Protein AF-G8C3A7-F1 (afdb_monomer_lite)

Foldseek 3Di:
DDDDDDPPPPPPDPPPPPPDCVVVLVVVVVVLVVVLVVVLVVLLVVVLVVQPVLPPPAPLQSVVLSVLLVVLCVVLVVVLCVVCVVLVPDRDPVSSVVVSVSSVVSSVVSSLVSQLVSLVVLLVCLVCVQVLQADPVGSPARRNDNHSVSSNVVSVVSNVVSVVVVVVVVVVVVVVVVVVVVVVVVVVVVVVVVVVVVVVVVVVVVVVVVVD

Secondary structure (DSSP, 8-state):
--------------------THHHHHHHHHHHHHHHHHHHHHHHHHHHHHHHHHTTS-HHHHHHHHHHHHHHHHHHHHHHHHHHHHHHTS--HHHHHHHHHHHHHHHHHHHHHHHHHHHHHHHHHHHTTGGG-EETTEEEEESS-S-HHHHHHHHHHHHHHHHHHHHHHHHHHHHHHHHHHHHHHHHHHHHHHHHHHHHHHHHHHHHHHHH-

Sequence (212 aa):
MIQASVPLLRGATPRRNKYRPLLFFNLIPNIVFGCFIGFFVHLIIIAGVLIALFTQSRDYQLLFYSAIGVVVFSISFVIYRYRFWKVLRIPSYKSFLISRNKLLVWLWWTFNAWLLSCWAAMVCVGVFNGFSWTHQTSPQQLVLTSNGEITKLNGIVLWVVHWFLIALLSLSYKRLFEVFRYGQEKLKLRRAQLKQFRIRAEEEIKLQTAAA

pLDDT: mean 70.21, std 14.35, range [33.62, 88.5]

Structure (mmCIF, N/CA/C/O backbone):
data_AF-G8C3A7-F1
#
_entry.id   AF-G8C3A7-F1
#
loop_
_atom_site.group_PDB
_atom_site.id
_atom_site.type_symbol
_atom_site.label_atom_id
_atom_site.label_alt_id
_atom_site.label_comp_id
_atom_site.label_asym_id
_atom_site.label_entity_id
_atom_site.label_seq_id
_atom_site.pdbx_PDB_ins_code
_atom_site.Cartn_x
_atom_site.Cartn_y
_atom_site.Cartn_z
_atom_site.occupancy
_atom_site.B_iso_or_equiv
_atom_site.auth_seq_id
_atom_site.auth_comp_id
_atom_site.auth_asym_id
_atom_site.auth_atom_id
_atom_site.pdbx_PDB_model_num
ATOM 1 N N . MET A 1 1 ? 27.556 -48.450 -67.210 1.00 41.50 1 MET A N 1
ATOM 2 C CA . MET A 1 1 ? 26.755 -47.218 -67.045 1.00 41.50 1 MET A CA 1
ATOM 3 C C . MET A 1 1 ? 25.464 -47.593 -66.338 1.00 41.50 1 MET A C 1
ATOM 5 O O . MET A 1 1 ? 24.570 -48.127 -66.974 1.00 41.50 1 MET A O 1
ATOM 9 N N . ILE A 1 2 ? 25.412 -47.427 -65.017 1.00 33.62 2 ILE A N 1
ATOM 10 C CA . ILE A 1 2 ? 24.235 -47.751 -64.201 1.00 33.62 2 ILE A CA 1
ATOM 11 C C . ILE A 1 2 ? 23.580 -46.421 -63.836 1.00 33.62 2 ILE A C 1
ATOM 13 O O . ILE A 1 2 ? 24.146 -45.634 -63.080 1.00 33.62 2 ILE A O 1
ATOM 17 N N . GLN A 1 3 ? 22.420 -46.150 -64.430 1.00 34.22 3 GLN A N 1
ATOM 18 C CA . GLN A 1 3 ? 21.585 -44.995 -64.119 1.00 34.22 3 GLN A CA 1
ATOM 19 C C . GLN A 1 3 ? 20.715 -45.379 -62.915 1.00 34.22 3 GLN A C 1
ATOM 21 O O . GLN A 1 3 ? 19.674 -46.014 -63.055 1.00 34.22 3 GLN A O 1
ATOM 26 N N . ALA A 1 4 ? 21.191 -45.067 -61.709 1.00 39.44 4 ALA A N 1
ATOM 27 C CA . ALA A 1 4 ? 20.414 -45.244 -60.491 1.00 39.44 4 ALA A CA 1
ATOM 28 C C . ALA A 1 4 ? 19.386 -44.107 -60.384 1.00 39.44 4 ALA A C 1
ATOM 30 O O . ALA A 1 4 ? 19.729 -42.945 -60.171 1.00 39.44 4 ALA A O 1
ATOM 31 N N . SER A 1 5 ? 18.114 -44.457 -60.548 1.00 43.12 5 SER A N 1
ATOM 32 C CA . SER A 1 5 ? 16.962 -43.621 -60.232 1.00 43.12 5 SER A CA 1
ATOM 33 C C . SER A 1 5 ? 16.932 -43.322 -58.730 1.00 43.12 5 SER A C 1
ATOM 35 O O . SER A 1 5 ? 16.584 -44.189 -57.930 1.00 43.12 5 SER A O 1
ATOM 37 N N . VAL A 1 6 ? 17.292 -42.097 -58.345 1.00 42.44 6 VAL A N 1
ATOM 38 C CA . VAL A 1 6 ? 17.095 -41.582 -56.984 1.00 42.44 6 VAL A CA 1
ATOM 39 C C . VAL A 1 6 ? 15.652 -41.079 -56.875 1.00 42.44 6 VAL A C 1
ATOM 41 O O . VAL A 1 6 ? 15.303 -40.111 -57.554 1.00 42.44 6 VAL A O 1
ATOM 44 N N . PRO A 1 7 ? 14.785 -41.684 -56.043 1.00 41.84 7 PRO A N 1
ATOM 45 C CA . PRO A 1 7 ? 13.497 -41.089 -55.756 1.00 41.84 7 PRO A CA 1
ATOM 46 C C . PRO A 1 7 ? 13.705 -39.845 -54.888 1.00 41.84 7 PRO A C 1
ATOM 48 O O . PRO A 1 7 ? 14.340 -39.894 -53.834 1.00 41.84 7 PRO A O 1
ATOM 51 N N . LEU A 1 8 ? 13.147 -38.726 -55.356 1.00 39.84 8 LEU A N 1
ATOM 52 C CA . LEU A 1 8 ? 12.947 -37.477 -54.625 1.00 39.84 8 LEU A CA 1
ATOM 53 C C . LEU A 1 8 ? 12.297 -37.759 -53.261 1.00 39.84 8 LEU A C 1
ATOM 55 O O . LEU A 1 8 ? 11.073 -37.797 -53.124 1.00 39.84 8 LEU A O 1
ATOM 59 N N . LEU A 1 9 ? 13.126 -37.902 -52.229 1.00 38.31 9 LEU A N 1
ATOM 60 C CA . LEU A 1 9 ? 12.726 -37.695 -50.845 1.00 38.31 9 LEU A CA 1
ATOM 61 C C . LEU A 1 9 ? 12.325 -36.223 -50.726 1.00 38.31 9 LEU A C 1
ATOM 63 O O . LEU A 1 9 ? 13.160 -35.342 -50.525 1.00 38.31 9 LEU A O 1
ATOM 67 N N . ARG A 1 10 ? 11.022 -35.958 -50.903 1.00 38.94 10 ARG A N 1
ATOM 68 C CA . ARG A 1 10 ? 10.369 -34.724 -50.463 1.00 38.94 10 ARG A CA 1
ATOM 69 C C . ARG A 1 10 ? 10.835 -34.477 -49.039 1.00 38.94 10 ARG A C 1
ATOM 71 O O . ARG A 1 10 ? 10.421 -35.187 -48.125 1.00 38.94 10 ARG A O 1
ATOM 78 N N . GLY A 1 11 ? 11.710 -33.489 -48.879 1.00 36.25 11 GLY A N 1
ATOM 79 C CA . GLY A 1 11 ? 12.126 -32.993 -47.584 1.00 36.25 11 GLY A CA 1
ATOM 80 C C . GLY A 1 11 ? 10.874 -32.632 -46.805 1.00 36.25 11 GLY A C 1
ATOM 81 O O . GLY A 1 11 ? 10.238 -31.611 -47.065 1.00 36.25 11 GLY A O 1
ATOM 82 N N . ALA A 1 12 ? 10.500 -33.507 -45.877 1.00 35.59 12 ALA A N 1
ATOM 83 C CA . ALA A 1 12 ? 9.578 -33.187 -44.819 1.00 35.59 12 ALA A CA 1
ATOM 84 C C . ALA A 1 12 ? 10.179 -31.974 -44.115 1.00 35.59 12 ALA A C 1
ATOM 86 O O . ALA A 1 12 ? 11.175 -32.081 -43.399 1.00 35.59 12 ALA A O 1
ATOM 87 N N . THR A 1 13 ? 9.606 -30.795 -44.358 1.00 41.69 13 THR A N 1
ATOM 88 C CA . THR A 1 13 ? 9.838 -29.641 -43.499 1.00 41.69 13 THR A CA 1
ATOM 89 C C . THR A 1 13 ? 9.665 -30.138 -42.070 1.00 41.69 13 THR A C 1
ATOM 91 O O . THR A 1 13 ? 8.585 -30.669 -41.773 1.00 41.69 13 THR A O 1
ATOM 94 N N . PRO A 1 14 ? 10.656 -29.998 -41.172 1.00 37.84 14 PRO A N 1
ATOM 95 C CA . PRO A 1 14 ? 10.367 -30.196 -39.774 1.00 37.84 14 PRO A CA 1
ATOM 96 C C . PRO A 1 14 ? 9.288 -29.165 -39.470 1.00 37.84 14 PRO A C 1
ATOM 98 O O . PRO A 1 14 ? 9.527 -27.954 -39.544 1.00 37.84 14 PRO A O 1
ATOM 101 N N . ARG A 1 15 ? 8.068 -29.637 -39.185 1.00 41.31 15 ARG A N 1
ATOM 102 C CA . ARG A 1 15 ? 7.074 -28.851 -38.468 1.00 41.31 15 ARG A CA 1
ATOM 103 C C . ARG A 1 15 ? 7.743 -28.539 -37.140 1.00 41.31 15 ARG A C 1
ATOM 105 O O . ARG A 1 15 ? 7.615 -29.283 -36.176 1.00 41.31 15 ARG A O 1
ATOM 112 N N . ARG A 1 16 ? 8.532 -27.459 -37.120 1.00 39.66 16 ARG A N 1
ATOM 113 C CA . ARG A 1 16 ? 8.940 -26.759 -35.915 1.00 39.66 16 ARG A CA 1
ATOM 114 C C . ARG A 1 16 ? 7.621 -26.495 -35.220 1.00 39.66 16 ARG A C 1
ATOM 116 O O . ARG A 1 16 ? 6.898 -25.572 -35.599 1.00 39.66 16 ARG A O 1
ATOM 123 N N . ASN A 1 17 ? 7.289 -27.344 -34.255 1.00 42.88 17 ASN A N 1
ATOM 124 C CA . ASN A 1 17 ? 6.324 -27.028 -33.229 1.00 42.88 17 ASN A CA 1
ATOM 125 C C . ASN A 1 17 ? 6.854 -25.743 -32.601 1.00 42.88 17 ASN A C 1
ATOM 127 O O . ASN A 1 17 ? 7.711 -25.758 -31.721 1.00 42.88 17 ASN A O 1
ATOM 131 N N . LYS A 1 18 ? 6.398 -24.606 -33.140 1.00 43.03 18 LYS A N 1
ATOM 132 C CA . LYS A 1 18 ? 6.438 -23.303 -32.497 1.00 43.03 18 LYS A CA 1
ATOM 133 C C . LYS A 1 18 ? 5.601 -23.491 -31.241 1.00 43.03 18 LYS A C 1
ATOM 135 O O . LYS A 1 18 ? 4.410 -23.186 -31.242 1.00 43.03 18 LYS A O 1
ATOM 140 N N . TYR A 1 19 ? 6.205 -24.044 -30.191 1.00 43.62 19 TYR A N 1
ATOM 141 C CA . TYR A 1 19 ? 5.681 -23.912 -28.847 1.00 43.62 19 TYR A CA 1
ATOM 142 C C . TYR A 1 19 ? 5.519 -22.415 -28.635 1.00 43.62 19 TYR A C 1
ATOM 144 O O . TYR A 1 19 ? 6.481 -21.644 -28.633 1.00 43.62 19 TYR A O 1
ATOM 152 N N . ARG A 1 20 ? 4.253 -21.996 -28.657 1.00 44.34 20 ARG A N 1
ATOM 153 C CA . ARG A 1 20 ? 3.861 -20.597 -28.656 1.00 44.34 20 ARG A CA 1
ATOM 154 C C . ARG A 1 20 ? 4.460 -19.956 -27.400 1.00 44.34 20 ARG A C 1
ATOM 156 O O . ARG A 1 20 ? 4.175 -20.443 -26.305 1.00 44.34 20 ARG A O 1
ATOM 163 N N . PRO A 1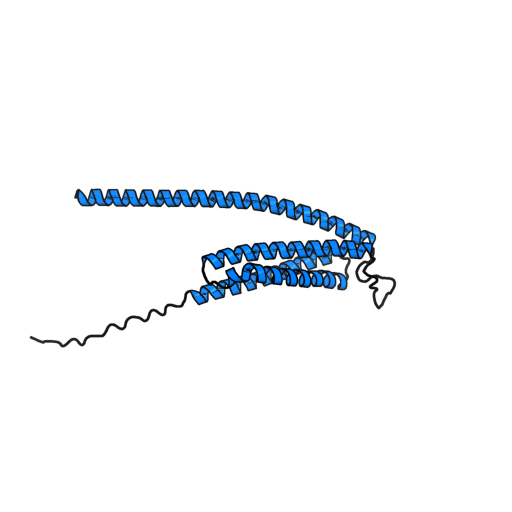 21 ? 5.177 -18.824 -27.519 1.00 46.19 21 PRO A N 1
ATOM 164 C CA . PRO A 1 21 ? 5.641 -18.048 -26.365 1.00 46.19 21 PRO A CA 1
ATOM 165 C C . PRO A 1 21 ? 4.509 -17.707 -25.373 1.00 46.19 21 PRO A C 1
ATOM 167 O O . PRO A 1 21 ? 4.759 -17.430 -24.206 1.00 46.19 21 PRO A O 1
ATOM 170 N N . LEU A 1 22 ? 3.253 -17.757 -25.833 1.00 45.03 22 LEU A N 1
ATOM 171 C CA . LEU A 1 22 ? 2.024 -17.502 -25.080 1.00 45.03 22 LEU A CA 1
ATOM 172 C C . LEU A 1 22 ? 1.849 -18.354 -23.811 1.00 45.03 22 LEU A C 1
ATOM 174 O O . LEU A 1 22 ? 1.294 -17.846 -22.843 1.00 45.03 22 LEU A O 1
ATOM 178 N N . LEU A 1 23 ? 2.328 -19.604 -23.768 1.00 45.75 23 LEU A N 1
ATOM 179 C CA . LEU A 1 23 ? 2.217 -20.431 -22.554 1.00 45.75 23 LEU A CA 1
ATOM 180 C C . LEU A 1 23 ? 3.161 -19.935 -21.453 1.00 45.75 23 LEU A C 1
ATOM 182 O O . LEU A 1 23 ? 2.734 -19.760 -20.317 1.00 45.75 23 LEU A O 1
ATOM 186 N N . PHE A 1 24 ? 4.403 -19.594 -21.806 1.00 46.38 24 PHE A N 1
ATOM 187 C CA . PHE A 1 24 ? 5.363 -18.989 -20.877 1.00 46.38 24 PHE A CA 1
ATOM 188 C C . PHE A 1 24 ? 4.885 -17.600 -20.413 1.00 46.38 24 PHE A C 1
ATOM 190 O O . PHE A 1 24 ? 4.986 -17.263 -19.235 1.00 46.38 24 PHE A O 1
ATOM 197 N N . PHE A 1 25 ? 4.278 -16.819 -21.316 1.00 45.41 25 PHE A N 1
ATOM 198 C CA . PHE A 1 25 ? 3.735 -15.493 -21.000 1.00 45.41 25 PHE A CA 1
ATOM 199 C C . PHE A 1 25 ? 2.444 -15.499 -20.176 1.00 45.41 25 PHE A C 1
ATOM 201 O O . PHE A 1 25 ? 2.160 -14.473 -19.572 1.00 45.41 25 PHE A O 1
ATOM 208 N N . ASN A 1 26 ? 1.697 -16.605 -20.106 1.00 47.84 26 ASN A N 1
ATOM 209 C CA . ASN A 1 26 ? 0.552 -16.755 -19.197 1.00 47.84 26 ASN A CA 1
ATOM 210 C C . ASN A 1 26 ? 0.944 -17.418 -17.866 1.00 47.84 26 ASN A C 1
ATOM 212 O O . ASN A 1 26 ? 0.398 -17.075 -16.819 1.00 47.84 26 ASN A O 1
ATOM 216 N N . LEU A 1 27 ? 1.911 -18.341 -17.888 1.00 50.53 27 LEU A N 1
ATOM 217 C CA . LEU A 1 27 ? 2.343 -19.079 -16.702 1.00 50.53 27 LEU A CA 1
ATOM 218 C C . LEU A 1 27 ? 3.086 -18.179 -15.708 1.00 50.53 27 LEU A C 1
ATOM 220 O O . LEU A 1 27 ? 2.795 -18.215 -14.517 1.00 50.53 27 LEU A O 1
ATOM 224 N N . ILE A 1 28 ? 3.999 -17.327 -16.191 1.00 52.59 28 ILE A N 1
ATOM 225 C CA . ILE A 1 28 ? 4.742 -16.410 -15.320 1.00 52.59 28 ILE A CA 1
ATOM 226 C C . ILE A 1 28 ? 3.798 -15.448 -14.580 1.00 52.59 28 ILE A C 1
ATOM 228 O O . ILE A 1 28 ? 3.920 -15.378 -13.363 1.00 52.59 28 ILE A O 1
ATOM 232 N N . PRO A 1 29 ? 2.858 -14.717 -15.216 1.00 53.03 29 PRO A N 1
ATOM 233 C CA . PRO A 1 29 ? 1.952 -13.845 -14.475 1.00 53.03 29 PRO A CA 1
ATOM 234 C C . PRO A 1 29 ? 1.074 -14.598 -13.479 1.00 53.03 29 PRO A C 1
ATOM 236 O O . PRO A 1 29 ? 0.882 -14.068 -12.395 1.00 53.03 29 PRO A O 1
ATOM 239 N N . ASN A 1 30 ? 0.621 -15.822 -13.764 1.00 54.69 30 ASN A N 1
ATOM 240 C CA . ASN A 1 30 ? -0.145 -16.614 -12.794 1.00 54.69 30 ASN A CA 1
ATOM 241 C C . ASN A 1 30 ? 0.703 -17.064 -11.596 1.00 54.69 30 ASN A C 1
ATOM 243 O O . ASN A 1 30 ? 0.261 -16.930 -10.459 1.00 54.69 30 ASN A O 1
ATOM 247 N N . ILE A 1 31 ? 1.931 -17.541 -11.826 1.00 58.97 31 ILE A N 1
ATOM 248 C CA . ILE A 1 31 ? 2.862 -17.922 -10.751 1.00 58.97 31 ILE A CA 1
ATOM 249 C C . ILE A 1 31 ? 3.248 -16.693 -9.930 1.00 58.97 31 ILE A C 1
ATOM 251 O O . ILE A 1 31 ? 3.222 -16.729 -8.708 1.00 58.97 31 ILE A O 1
ATOM 255 N N . VAL A 1 32 ? 3.555 -15.580 -10.593 1.00 56.06 32 VAL A N 1
ATOM 256 C CA . VAL A 1 32 ? 3.897 -14.312 -9.950 1.00 56.06 32 VAL A CA 1
ATOM 257 C C . VAL A 1 32 ? 2.714 -13.794 -9.131 1.00 56.06 32 VAL A C 1
ATOM 259 O O . VAL A 1 32 ? 2.906 -13.400 -7.988 1.00 56.06 32 VAL A O 1
ATOM 262 N N . PHE A 1 33 ? 1.489 -13.856 -9.660 1.00 57.00 33 PHE A N 1
ATOM 263 C CA . PHE A 1 33 ? 0.273 -13.485 -8.933 1.00 57.00 33 PHE A CA 1
ATOM 264 C C . PHE A 1 33 ? 0.026 -14.408 -7.730 1.00 57.00 33 PHE A C 1
ATOM 266 O O . PHE A 1 33 ? -0.268 -13.917 -6.645 1.00 57.00 33 PHE A O 1
ATOM 273 N N . GLY A 1 34 ? 0.236 -15.720 -7.880 1.00 57.66 34 GLY A N 1
ATOM 274 C CA . GLY A 1 34 ? 0.166 -16.694 -6.788 1.00 57.66 34 GLY A CA 1
ATOM 275 C C . GLY A 1 34 ? 1.216 -16.454 -5.697 1.00 57.66 34 GLY A C 1
ATOM 276 O O . GLY A 1 34 ? 0.873 -16.397 -4.520 1.00 57.66 34 GLY A O 1
ATOM 277 N N . CYS A 1 35 ? 2.478 -16.215 -6.067 1.00 60.06 35 CYS A N 1
ATOM 278 C CA . CYS A 1 35 ? 3.541 -15.837 -5.132 1.00 60.06 35 CYS A CA 1
ATOM 279 C C . CYS A 1 35 ? 3.237 -14.509 -4.432 1.00 60.06 35 CYS A C 1
ATOM 281 O O . CYS A 1 35 ? 3.543 -14.355 -3.254 1.00 60.06 35 CYS A O 1
ATOM 283 N N . PHE A 1 36 ? 2.610 -13.558 -5.126 1.00 58.66 36 PHE A N 1
ATOM 284 C CA . PHE A 1 36 ? 2.214 -12.282 -4.539 1.00 58.66 36 PHE A CA 1
ATOM 285 C C . PHE A 1 36 ? 1.055 -12.403 -3.557 1.00 58.66 36 PHE A C 1
ATOM 287 O O . PHE A 1 36 ? 1.100 -11.771 -2.505 1.00 58.66 36 PHE A O 1
ATOM 294 N N . ILE A 1 37 ? 0.061 -13.241 -3.855 1.00 64.69 37 ILE A N 1
ATOM 295 C CA . ILE A 1 37 ? -0.972 -13.610 -2.883 1.00 64.69 37 ILE A CA 1
ATOM 296 C C . ILE A 1 37 ? -0.319 -14.303 -1.682 1.00 64.69 37 ILE A C 1
ATOM 298 O O . ILE A 1 37 ? -0.606 -13.938 -0.549 1.00 64.69 37 ILE A O 1
ATOM 302 N N . GLY A 1 38 ? 0.618 -15.228 -1.907 1.00 58.81 38 GLY A N 1
ATOM 303 C CA . GLY A 1 38 ? 1.363 -15.896 -0.835 1.00 58.81 38 GLY A CA 1
ATOM 304 C C . GLY A 1 38 ? 2.163 -14.927 0.045 1.00 58.81 38 GLY A C 1
ATOM 305 O O . GLY A 1 38 ? 2.144 -15.052 1.269 1.00 58.81 38 GLY A O 1
ATOM 306 N N . PHE A 1 39 ? 2.807 -13.922 -0.555 1.00 59.16 39 PHE A N 1
ATOM 307 C CA . PHE A 1 39 ? 3.514 -12.857 0.162 1.00 59.16 39 PHE A CA 1
ATOM 308 C C . PHE A 1 39 ? 2.551 -11.961 0.945 1.00 59.16 39 PHE A C 1
ATOM 310 O O . PHE A 1 39 ? 2.849 -11.564 2.065 1.00 59.16 39 PHE A O 1
ATOM 317 N N . PHE A 1 40 ? 1.372 -11.677 0.390 1.00 58.03 40 PHE A N 1
ATOM 318 C CA . PHE A 1 40 ? 0.326 -10.920 1.072 1.00 58.03 40 PHE A CA 1
ATOM 319 C C . PHE A 1 40 ? -0.242 -11.685 2.271 1.00 58.03 40 PHE A C 1
ATOM 321 O O . PHE A 1 40 ? -0.396 -11.107 3.339 1.00 58.03 40 PHE A O 1
ATOM 328 N N . VAL A 1 41 ? -0.464 -12.994 2.136 1.00 65.06 41 VAL A N 1
ATOM 329 C CA . VAL A 1 41 ? -0.851 -13.865 3.255 1.00 65.06 41 VAL A CA 1
ATOM 330 C C . 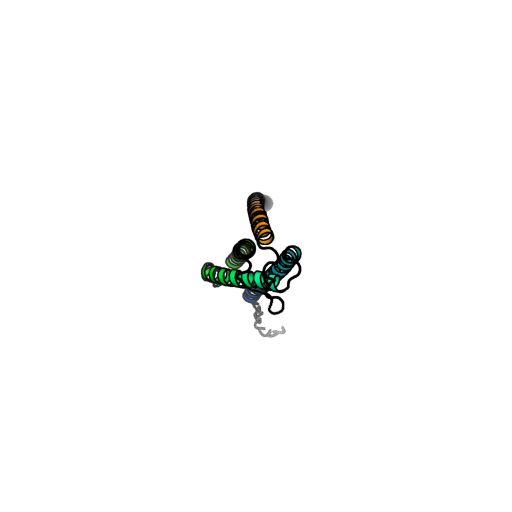VAL A 1 41 ? 0.243 -13.883 4.325 1.00 65.06 41 VAL A C 1
ATOM 332 O O . VAL A 1 41 ? -0.065 -13.749 5.501 1.00 65.06 41 VAL A O 1
ATOM 335 N N . HIS A 1 42 ? 1.521 -13.950 3.944 1.00 64.12 42 HIS A N 1
ATOM 336 C CA . HIS A 1 42 ? 2.630 -13.853 4.901 1.00 64.12 42 HIS A CA 1
ATOM 337 C C . HIS A 1 42 ? 2.692 -12.492 5.599 1.00 64.12 42 HIS A C 1
ATOM 339 O O . HIS A 1 42 ? 2.893 -12.438 6.807 1.00 64.12 42 HIS A O 1
ATOM 345 N N . LEU A 1 43 ? 2.483 -11.393 4.873 1.00 62.75 43 LEU A N 1
ATOM 346 C CA . LEU A 1 43 ? 2.388 -10.056 5.458 1.00 62.75 43 LEU A CA 1
ATOM 347 C C . LEU A 1 43 ? 1.181 -9.930 6.394 1.00 62.75 43 LEU A C 1
ATOM 349 O O . LEU A 1 43 ? 1.300 -9.283 7.430 1.00 62.75 43 LEU A O 1
ATOM 353 N N . ILE A 1 44 ? 0.054 -10.574 6.070 1.00 64.25 44 ILE A N 1
ATOM 354 C CA . ILE A 1 44 ? -1.104 -10.684 6.962 1.00 64.25 44 ILE A CA 1
ATOM 355 C C . ILE A 1 44 ? -0.746 -11.457 8.224 1.00 64.25 44 ILE A C 1
ATOM 357 O O . ILE A 1 44 ? -1.103 -11.017 9.307 1.00 64.25 44 ILE A O 1
ATOM 361 N N . ILE A 1 45 ? -0.017 -12.565 8.108 1.00 66.56 45 ILE A N 1
ATOM 362 C CA . ILE A 1 45 ? 0.418 -13.359 9.261 1.00 66.56 45 ILE A CA 1
ATOM 363 C C . ILE A 1 45 ? 1.378 -12.545 10.132 1.00 66.56 45 ILE A C 1
ATOM 365 O O . ILE A 1 45 ? 1.183 -12.473 11.337 1.00 66.56 45 ILE A O 1
ATOM 369 N N . ILE A 1 46 ? 2.368 -11.868 9.543 1.00 65.94 46 ILE A N 1
ATOM 370 C CA . ILE A 1 46 ? 3.327 -11.025 10.276 1.00 65.94 46 ILE A CA 1
ATOM 371 C C . ILE A 1 46 ? 2.617 -9.847 10.952 1.00 65.94 46 ILE A C 1
ATOM 373 O O . ILE A 1 46 ? 2.869 -9.567 12.121 1.00 65.94 46 ILE A O 1
ATOM 377 N N . ALA A 1 47 ? 1.710 -9.171 10.245 1.00 62.97 47 ALA A N 1
ATOM 378 C CA . ALA A 1 47 ? 0.900 -8.100 10.816 1.00 62.97 47 ALA A CA 1
ATOM 379 C C . ALA A 1 47 ? -0.051 -8.628 11.897 1.00 62.97 47 ALA A C 1
ATOM 381 O O . ALA A 1 47 ? -0.224 -7.973 12.915 1.00 62.97 47 ALA A O 1
ATOM 382 N N . GLY A 1 48 ? -0.608 -9.826 11.721 1.00 62.84 48 GLY A N 1
ATOM 383 C CA . GLY A 1 48 ? -1.415 -10.525 12.715 1.00 62.84 48 GLY A CA 1
ATOM 384 C C . GLY A 1 48 ? -0.617 -10.869 13.969 1.00 62.84 48 GLY A C 1
ATOM 385 O O . GLY A 1 48 ? -1.112 -10.661 15.068 1.00 62.84 48 GLY A O 1
ATOM 386 N N . VAL A 1 49 ? 0.640 -11.294 13.825 1.00 65.44 49 VAL A N 1
ATOM 387 C CA . VAL A 1 49 ? 1.568 -11.510 14.946 1.00 65.44 49 VAL A CA 1
ATOM 388 C C . VAL A 1 49 ? 1.888 -10.188 15.644 1.00 65.44 49 VAL A C 1
ATOM 390 O O . VAL A 1 49 ? 1.835 -10.120 16.865 1.00 65.44 49 VAL A O 1
ATOM 393 N N . LEU A 1 50 ? 2.162 -9.117 14.895 1.00 62.22 50 LEU A N 1
ATOM 394 C CA . LEU A 1 50 ? 2.368 -7.774 15.449 1.00 62.22 50 LEU A CA 1
ATOM 395 C C . LEU A 1 50 ? 1.137 -7.283 16.215 1.00 62.22 50 LEU A C 1
ATOM 397 O O . LEU A 1 50 ? 1.265 -6.820 17.341 1.00 62.22 50 LEU A O 1
ATOM 401 N N . ILE A 1 51 ? -0.056 -7.427 15.641 1.00 62.75 51 ILE A N 1
ATOM 402 C CA . ILE A 1 51 ? -1.314 -7.098 16.309 1.00 62.75 51 ILE A CA 1
ATOM 403 C C . ILE A 1 51 ? -1.438 -7.941 17.577 1.00 62.75 51 ILE A C 1
ATOM 405 O O . ILE A 1 51 ? -1.569 -7.350 18.637 1.00 62.75 51 ILE A O 1
ATOM 409 N N . ALA A 1 52 ? -1.269 -9.265 17.505 1.00 61.84 52 ALA A N 1
ATOM 410 C CA . ALA A 1 52 ? -1.342 -10.174 18.652 1.00 61.84 52 ALA A CA 1
ATOM 411 C C . ALA A 1 52 ? -0.334 -9.853 19.771 1.00 61.84 52 ALA A C 1
ATOM 413 O O . ALA A 1 52 ? -0.640 -10.077 20.938 1.00 61.84 52 ALA A O 1
ATOM 414 N N . LEU A 1 53 ? 0.843 -9.313 19.441 1.00 64.81 53 LEU A N 1
ATOM 415 C CA . LEU A 1 53 ? 1.837 -8.869 20.425 1.00 64.81 53 LEU A CA 1
ATOM 416 C C . LEU A 1 53 ? 1.417 -7.583 21.153 1.00 64.81 53 LEU A C 1
ATOM 418 O O . LEU A 1 53 ? 1.773 -7.400 22.315 1.00 64.81 53 LEU A O 1
ATOM 422 N N . PHE A 1 54 ? 0.673 -6.693 20.490 1.00 61.19 54 PHE A N 1
ATOM 423 C CA . PHE A 1 54 ? 0.247 -5.402 21.048 1.00 61.19 54 PHE A CA 1
ATOM 424 C C . PHE A 1 54 ? -1.189 -5.398 21.589 1.00 61.19 54 PHE A C 1
ATOM 426 O O . PHE A 1 54 ? -1.540 -4.557 22.418 1.00 61.19 54 PHE A O 1
ATOM 433 N N . THR A 1 55 ? -2.029 -6.329 21.151 1.00 60.50 55 THR A N 1
ATOM 434 C CA . THR A 1 55 ? -3.359 -6.577 21.698 1.00 60.50 55 THR A CA 1
ATOM 435 C C . THR A 1 55 ? -3.244 -7.629 22.789 1.00 60.50 55 THR A C 1
ATOM 437 O O . THR A 1 55 ? -2.832 -8.748 22.504 1.00 60.50 55 THR A O 1
ATOM 440 N N . GLN A 1 56 ? -3.585 -7.285 24.033 1.00 57.22 56 GLN A N 1
ATOM 441 C CA . GLN A 1 56 ? -3.547 -8.207 25.174 1.00 57.22 56 GLN A CA 1
ATOM 442 C C . GLN A 1 56 ? -4.463 -9.426 24.940 1.00 57.22 56 GLN A C 1
ATOM 444 O O . GLN A 1 56 ? -5.629 -9.416 25.321 1.00 57.22 56 GLN A O 1
ATOM 449 N N . SER A 1 57 ? -3.920 -10.476 24.319 1.00 53.25 57 SER A N 1
ATOM 450 C CA . SER A 1 57 ? -4.357 -11.871 24.453 1.00 53.25 57 SER A CA 1
ATOM 451 C C . SER A 1 57 ? -5.847 -12.149 24.177 1.00 53.25 57 SER A C 1
ATOM 453 O O . SER A 1 57 ? -6.455 -12.941 24.896 1.00 53.25 57 SER A O 1
ATOM 455 N N . ARG A 1 58 ? -6.474 -11.509 23.175 1.00 63.09 58 ARG A N 1
ATOM 456 C CA . ARG A 1 58 ? -7.885 -11.775 22.824 1.00 63.09 58 ARG A CA 1
ATOM 457 C C . ARG A 1 58 ? -8.074 -12.048 21.333 1.00 63.09 58 ARG A C 1
ATOM 459 O O . ARG A 1 58 ? -7.950 -11.146 20.505 1.00 63.09 58 ARG A O 1
ATOM 466 N N . ASP A 1 59 ? -8.474 -13.278 21.011 1.00 65.44 59 ASP A N 1
ATOM 467 C CA . ASP A 1 59 ? -8.711 -13.785 19.646 1.00 65.44 59 ASP A CA 1
ATOM 468 C C . ASP A 1 59 ? -9.650 -12.891 18.812 1.00 65.44 59 ASP A C 1
ATOM 470 O O . ASP A 1 59 ? -9.474 -12.717 17.604 1.00 65.44 59 ASP A O 1
ATOM 474 N N . TYR A 1 60 ? -10.618 -12.247 19.469 1.00 72.69 60 TYR A N 1
ATOM 475 C CA . TYR A 1 60 ? -11.591 -11.348 18.842 1.00 72.69 60 TYR A CA 1
ATOM 476 C C . TYR A 1 60 ? -10.961 -10.085 18.240 1.00 72.69 60 TYR A C 1
ATOM 478 O O . TYR A 1 60 ? -11.420 -9.600 17.206 1.00 72.69 60 TYR A O 1
ATOM 486 N N . GLN A 1 61 ? -9.899 -9.556 18.857 1.00 73.50 61 GLN A N 1
ATOM 487 C CA . GLN A 1 61 ? -9.199 -8.375 18.348 1.00 73.50 61 GLN A CA 1
ATOM 488 C C . GLN A 1 61 ? -8.446 -8.722 17.060 1.00 73.50 61 GLN A C 1
ATOM 490 O O . GLN A 1 61 ? -8.552 -7.998 16.070 1.00 73.50 61 GLN A O 1
ATOM 495 N N . LEU A 1 62 ? -7.761 -9.869 17.028 1.00 73.88 62 LEU A N 1
ATOM 496 C CA . LEU A 1 62 ? -7.069 -10.353 15.833 1.00 73.88 62 LEU A CA 1
ATOM 497 C C . LEU A 1 62 ? -8.040 -10.546 14.660 1.00 73.88 62 LEU A C 1
ATOM 499 O O . LEU A 1 62 ? -7.752 -10.112 13.540 1.00 73.88 62 LEU A O 1
ATOM 503 N N . LEU A 1 63 ? -9.200 -11.155 14.918 1.00 76.88 63 LEU A N 1
ATOM 504 C CA . LEU A 1 63 ? -10.231 -11.380 13.905 1.00 76.88 63 LEU A CA 1
ATOM 505 C C . LEU A 1 63 ? -10.787 -10.055 13.366 1.00 76.88 63 LEU A C 1
ATOM 507 O O . LEU A 1 63 ? -10.903 -9.893 12.151 1.00 76.88 63 LEU A O 1
ATOM 511 N N . PHE A 1 64 ? -11.052 -9.085 14.244 1.00 81.56 64 PHE A N 1
ATOM 512 C CA . PHE A 1 64 ? -11.527 -7.756 13.860 1.00 81.56 64 PHE A CA 1
ATOM 513 C C . PHE A 1 64 ? -10.535 -7.026 12.937 1.00 81.56 64 PHE A C 1
ATOM 515 O O . PHE A 1 64 ? -10.906 -6.599 11.841 1.00 81.56 64 PHE A O 1
ATOM 522 N N . TYR A 1 65 ? -9.257 -6.936 13.316 1.00 80.44 65 TYR A N 1
ATOM 523 C CA . TYR A 1 65 ? -8.249 -6.252 12.493 1.00 80.44 65 TYR A CA 1
ATOM 524 C C . TYR A 1 65 ? -7.922 -7.004 11.193 1.00 80.44 65 TYR A C 1
ATOM 526 O O . TYR A 1 65 ? -7.661 -6.377 10.161 1.00 80.44 65 TYR A O 1
ATOM 534 N N . SER A 1 66 ? -8.001 -8.337 11.200 1.00 79.44 66 SER A N 1
ATOM 535 C CA . SER A 1 66 ? -7.865 -9.151 9.985 1.00 79.44 66 SER A CA 1
ATOM 536 C C . SER A 1 66 ? -9.032 -8.925 9.020 1.00 79.44 66 SER A C 1
ATOM 538 O O . SER A 1 66 ? -8.817 -8.785 7.815 1.00 79.44 66 SER A O 1
ATOM 540 N N . ALA A 1 67 ? -10.262 -8.810 9.533 1.00 82.50 67 ALA A N 1
ATOM 541 C CA . ALA A 1 67 ? -11.443 -8.504 8.728 1.00 82.50 67 ALA A CA 1
ATOM 542 C C . ALA A 1 67 ? -11.339 -7.125 8.055 1.00 82.50 67 ALA A C 1
ATOM 544 O O . ALA A 1 67 ? -11.645 -7.003 6.867 1.00 82.50 67 ALA A O 1
ATOM 545 N N . ILE A 1 68 ? -10.815 -6.110 8.758 1.00 85.81 68 ILE A N 1
ATOM 546 C CA . ILE A 1 68 ? -10.492 -4.804 8.150 1.00 85.81 68 ILE A CA 1
ATOM 547 C C . ILE A 1 68 ? -9.538 -4.988 6.961 1.00 85.81 68 ILE A C 1
ATOM 549 O O . ILE A 1 68 ? -9.728 -4.368 5.915 1.00 85.81 68 ILE A O 1
ATOM 553 N N . GLY A 1 69 ? -8.552 -5.878 7.079 1.00 81.56 69 GLY A N 1
ATOM 554 C CA . GLY A 1 69 ? -7.618 -6.192 5.996 1.00 81.56 69 GLY A CA 1
ATOM 555 C C . GLY A 1 69 ? -8.287 -6.783 4.769 1.00 81.56 69 GLY A C 1
ATOM 556 O O . GLY A 1 69 ? -8.008 -6.345 3.653 1.00 81.56 69 GLY 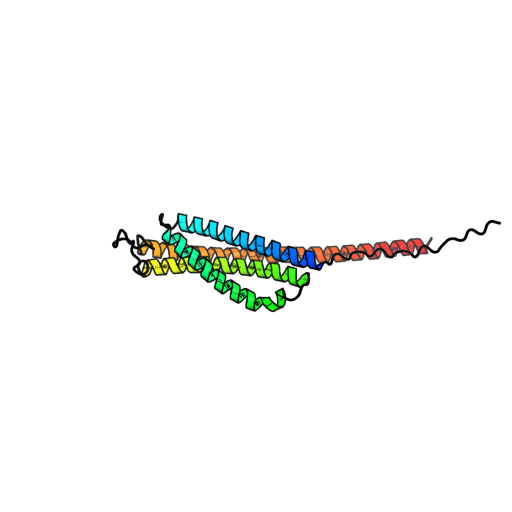A O 1
ATOM 557 N N . VAL A 1 70 ? -9.224 -7.711 4.960 1.00 80.44 70 VAL A N 1
ATOM 558 C CA . VAL A 1 70 ? -10.014 -8.291 3.863 1.00 80.44 70 VAL A CA 1
ATOM 559 C C . VAL A 1 70 ? -10.849 -7.219 3.159 1.00 80.44 70 VAL A C 1
ATOM 561 O O . VAL A 1 70 ? -10.887 -7.183 1.925 1.00 80.44 70 VAL A O 1
ATOM 564 N N . VAL A 1 71 ? -11.475 -6.312 3.914 1.00 85.06 71 VAL A N 1
ATOM 565 C CA . VAL A 1 71 ? -12.267 -5.204 3.354 1.00 85.06 71 VAL A CA 1
ATOM 566 C C . VAL A 1 71 ? -11.379 -4.254 2.549 1.00 85.06 71 VAL A C 1
ATOM 568 O O . VAL A 1 71 ? -11.659 -3.994 1.377 1.00 85.06 71 VAL A O 1
ATOM 571 N N . VAL A 1 72 ? -10.271 -3.786 3.133 1.00 87.19 72 VAL A N 1
ATOM 572 C CA . VAL A 1 72 ? -9.323 -2.882 2.461 1.00 87.19 72 VAL A CA 1
ATOM 573 C C . VAL A 1 72 ? -8.739 -3.534 1.210 1.00 87.19 72 VAL A C 1
ATOM 575 O O . VAL A 1 72 ? -8.674 -2.897 0.156 1.00 87.19 72 VAL A O 1
ATOM 578 N N . PHE A 1 73 ? -8.363 -4.812 1.288 1.00 82.69 73 PHE A N 1
ATOM 579 C CA . PHE A 1 73 ? -7.873 -5.565 0.140 1.00 82.69 73 PHE A CA 1
ATOM 580 C C . PHE A 1 73 ? -8.921 -5.653 -0.967 1.00 82.69 73 PHE A C 1
ATOM 582 O O . PHE A 1 73 ? -8.601 -5.383 -2.121 1.00 82.69 73 PHE A O 1
ATOM 589 N N . SER A 1 74 ? -10.171 -5.972 -0.630 1.00 81.00 74 SER A N 1
ATOM 590 C CA . SER A 1 74 ? -11.258 -6.102 -1.606 1.00 81.00 74 SER A CA 1
ATOM 591 C C . SER A 1 74 ? -11.515 -4.786 -2.342 1.00 81.00 74 SER A C 1
ATOM 593 O O . SER A 1 74 ? -11.551 -4.764 -3.574 1.00 81.00 74 SER A O 1
ATOM 595 N N . ILE A 1 75 ? -11.604 -3.671 -1.608 1.00 86.19 75 ILE A N 1
ATOM 596 C CA . ILE A 1 75 ? -11.770 -2.329 -2.188 1.00 86.19 75 ILE A CA 1
ATOM 597 C C . ILE A 1 75 ? -10.573 -1.992 -3.088 1.00 86.19 75 ILE A C 1
ATOM 599 O O . ILE A 1 75 ? -10.736 -1.614 -4.252 1.00 86.19 75 ILE A O 1
ATOM 603 N N . SER A 1 76 ? -9.357 -2.176 -2.572 1.00 82.50 76 SER A N 1
ATOM 604 C CA . SER A 1 76 ? -8.122 -1.890 -3.302 1.00 82.50 76 SER A CA 1
ATOM 605 C C . SER A 1 76 ? -7.990 -2.740 -4.569 1.00 82.50 76 SER A C 1
ATOM 607 O O . SER A 1 76 ? -7.566 -2.246 -5.617 1.00 82.50 76 SER A O 1
ATOM 609 N N . PHE A 1 77 ? -8.395 -4.008 -4.510 1.00 79.06 77 PHE A N 1
ATOM 610 C CA . PHE A 1 77 ? -8.373 -4.931 -5.636 1.00 79.06 77 PHE A CA 1
ATOM 611 C C . PHE A 1 77 ? -9.348 -4.511 -6.737 1.00 79.06 77 PHE A C 1
ATOM 613 O O . PHE A 1 77 ? -8.974 -4.516 -7.911 1.00 79.06 77 PHE A O 1
ATOM 620 N N . VAL A 1 78 ? -10.565 -4.083 -6.382 1.00 81.69 78 VAL A N 1
ATOM 621 C CA . VAL A 1 78 ? -11.538 -3.557 -7.354 1.00 81.69 78 VAL A CA 1
ATOM 622 C C . VAL A 1 78 ? -10.975 -2.326 -8.070 1.00 81.69 78 VAL A C 1
ATOM 624 O O . VAL A 1 78 ? -11.001 -2.267 -9.303 1.00 81.69 78 VAL A O 1
ATOM 627 N N . ILE A 1 79 ? -10.382 -1.386 -7.325 1.00 83.88 79 ILE A N 1
ATOM 628 C CA . ILE A 1 79 ? -9.749 -0.181 -7.889 1.00 83.88 79 ILE A CA 1
ATOM 629 C C . ILE A 1 79 ? -8.588 -0.554 -8.821 1.00 83.88 79 ILE A C 1
ATOM 631 O O . ILE A 1 79 ? -8.485 -0.033 -9.937 1.00 83.88 79 ILE A O 1
ATOM 635 N N . TYR A 1 80 ? -7.717 -1.473 -8.395 1.00 78.06 80 TYR A N 1
ATOM 636 C CA . TYR A 1 80 ? -6.595 -1.953 -9.202 1.00 78.06 80 TYR A CA 1
ATOM 637 C C . TYR A 1 80 ? -7.068 -2.605 -10.497 1.00 78.06 80 TYR A C 1
ATOM 639 O O . TYR A 1 80 ? -6.595 -2.253 -11.582 1.00 78.06 80 TYR A O 1
ATOM 647 N N . ARG A 1 81 ? -8.043 -3.512 -10.399 1.00 74.25 81 ARG A N 1
ATOM 648 C CA . ARG A 1 81 ? -8.616 -4.204 -11.549 1.00 74.25 81 ARG A CA 1
ATOM 649 C C . ARG A 1 81 ? -9.195 -3.203 -12.539 1.00 74.25 81 ARG A C 1
ATOM 651 O O . ARG A 1 81 ? -8.857 -3.288 -13.715 1.00 74.25 81 ARG A O 1
ATOM 658 N N . TYR A 1 82 ? -9.985 -2.231 -12.079 1.00 79.62 82 TYR A N 1
ATOM 659 C CA . TYR A 1 82 ? -10.570 -1.200 -12.938 1.00 79.62 82 TYR A CA 1
ATOM 660 C C . TYR A 1 82 ? -9.497 -0.354 -13.643 1.00 79.62 82 TYR A C 1
ATOM 662 O O . TYR A 1 82 ? -9.551 -0.146 -14.857 1.00 79.62 82 TYR A O 1
ATOM 670 N N . ARG A 1 83 ? -8.464 0.077 -12.909 1.00 78.38 83 ARG A N 1
ATOM 671 C CA . ARG A 1 83 ? -7.406 0.955 -13.432 1.00 78.38 83 ARG A CA 1
ATOM 672 C C . ARG A 1 83 ? -6.462 0.264 -14.418 1.00 78.38 83 ARG A C 1
ATOM 674 O O . ARG A 1 83 ? -6.007 0.899 -15.369 1.00 78.38 83 ARG A O 1
ATOM 681 N N . PHE A 1 84 ? -6.145 -1.014 -14.204 1.00 70.00 84 PHE A N 1
ATOM 682 C CA . PHE A 1 84 ? -5.133 -1.737 -14.987 1.00 70.00 84 PHE A CA 1
ATOM 683 C C . PHE A 1 84 ? -5.707 -2.780 -15.955 1.00 70.00 84 PHE A C 1
ATOM 685 O O . PHE A 1 84 ? -4.938 -3.404 -16.688 1.00 70.00 84 PHE A O 1
ATOM 692 N N . TRP A 1 85 ? -7.036 -2.910 -16.050 1.00 67.81 85 TRP A N 1
ATOM 693 C CA . TRP A 1 85 ? -7.719 -3.851 -16.950 1.00 67.81 85 TRP A CA 1
ATOM 694 C C . TRP A 1 85 ? -7.201 -3.799 -18.394 1.00 67.81 85 TRP A C 1
ATOM 696 O O . TRP A 1 85 ? -6.919 -4.828 -19.006 1.00 67.81 85 TRP A O 1
ATOM 706 N N . LYS A 1 86 ? -7.007 -2.588 -18.935 1.00 64.56 86 LYS A N 1
ATOM 707 C CA . LYS A 1 86 ? -6.527 -2.381 -20.313 1.00 64.56 86 LYS A CA 1
ATOM 708 C C . LYS A 1 86 ? -5.092 -2.879 -20.527 1.00 64.56 86 LYS A C 1
ATOM 710 O O . LYS A 1 86 ? -4.777 -3.368 -21.606 1.00 64.56 86 LYS A O 1
ATOM 715 N N . VAL A 1 87 ? -4.235 -2.776 -19.508 1.00 61.97 87 VAL A N 1
ATOM 716 C CA . VAL A 1 87 ? -2.828 -3.215 -19.563 1.00 61.97 87 VAL A CA 1
ATOM 717 C C . VAL A 1 87 ? -2.725 -4.732 -19.396 1.00 61.97 87 VAL A C 1
ATOM 719 O O . VAL A 1 87 ? -1.912 -5.362 -20.066 1.00 61.97 87 VAL A O 1
ATOM 722 N N . LEU A 1 88 ? -3.579 -5.317 -18.552 1.00 60.47 88 LEU A N 1
ATOM 723 C CA . LEU A 1 88 ? -3.646 -6.761 -18.308 1.00 60.47 88 LEU A CA 1
ATOM 724 C C . LEU A 1 88 ? -4.223 -7.541 -19.502 1.00 60.47 88 LEU A C 1
ATOM 726 O O . LEU A 1 88 ? -3.885 -8.704 -19.690 1.00 60.47 88 LEU A O 1
ATOM 730 N N . ARG A 1 89 ? -5.060 -6.906 -20.336 1.00 59.59 89 ARG A N 1
ATOM 731 C CA . ARG A 1 89 ? -5.707 -7.548 -21.495 1.00 59.59 89 ARG A CA 1
ATOM 732 C C . ARG A 1 89 ? -4.771 -7.787 -22.687 1.00 59.59 89 ARG A C 1
ATOM 734 O O . ARG A 1 89 ? -5.092 -8.612 -23.536 1.00 59.59 89 ARG A O 1
ATOM 741 N N . ILE A 1 90 ? -3.647 -7.072 -22.787 1.00 59.88 90 ILE A N 1
ATOM 742 C CA . ILE A 1 90 ? -2.749 -7.137 -23.951 1.00 59.88 90 ILE A CA 1
ATOM 743 C C . ILE A 1 90 ? -1.530 -8.010 -23.606 1.00 59.88 90 ILE A C 1
ATOM 745 O O . ILE A 1 90 ? -0.636 -7.538 -22.893 1.00 59.88 90 ILE A O 1
ATOM 749 N N . PRO A 1 91 ? -1.439 -9.252 -24.122 1.00 58.78 91 PRO A N 1
ATOM 750 C CA . PRO A 1 91 ? -0.318 -10.141 -23.842 1.00 58.78 91 PRO A CA 1
ATOM 751 C C . PRO A 1 91 ? 0.928 -9.675 -24.610 1.00 58.78 91 PRO A C 1
ATOM 753 O O . PRO A 1 91 ? 1.130 -10.009 -25.775 1.00 58.78 91 PRO A O 1
ATOM 756 N N . SER A 1 92 ? 1.780 -8.876 -23.963 1.00 64.56 92 SER A N 1
ATOM 757 C CA . SER A 1 92 ? 3.099 -8.494 -24.485 1.00 64.56 92 SER A CA 1
ATOM 758 C C . SER A 1 92 ? 4.148 -8.503 -23.372 1.00 64.56 92 SER A C 1
ATOM 760 O O . SER A 1 92 ? 3.836 -8.198 -22.223 1.00 64.56 92 SER A O 1
ATOM 762 N N . TYR A 1 93 ? 5.413 -8.795 -23.695 1.00 59.19 93 TYR A N 1
ATOM 763 C CA . TYR A 1 93 ? 6.507 -8.800 -22.709 1.00 59.19 93 TYR A CA 1
ATOM 764 C C . TYR A 1 93 ? 6.704 -7.435 -22.025 1.00 59.19 93 TYR A C 1
ATOM 766 O O . TYR A 1 93 ? 6.961 -7.352 -20.824 1.00 59.19 93 TYR A O 1
ATOM 774 N N . LYS A 1 94 ? 6.516 -6.342 -22.775 1.00 62.62 94 LYS A N 1
ATOM 775 C CA . LYS A 1 94 ? 6.589 -4.975 -22.244 1.00 62.62 94 LYS A CA 1
ATOM 776 C C . LYS A 1 94 ? 5.413 -4.686 -21.303 1.00 62.62 94 LYS A C 1
ATOM 778 O O . LYS A 1 94 ? 5.625 -4.138 -20.224 1.00 62.62 94 LYS A O 1
ATOM 783 N N . SER A 1 95 ? 4.202 -5.118 -21.669 1.00 61.00 95 SER A N 1
ATOM 784 C CA . SER A 1 95 ? 3.011 -5.045 -20.808 1.00 61.00 95 SER A CA 1
ATOM 785 C C . SER A 1 95 ? 3.184 -5.879 -19.539 1.00 61.00 95 SER A C 1
ATOM 787 O O . SER A 1 95 ? 2.845 -5.411 -18.457 1.00 61.00 95 SER A O 1
ATOM 789 N N . PHE A 1 96 ? 3.782 -7.068 -19.645 1.00 62.88 96 PHE A N 1
ATOM 790 C CA . PHE A 1 96 ? 4.070 -7.948 -18.515 1.00 62.88 96 PHE A CA 1
ATOM 791 C C . PHE A 1 96 ? 5.018 -7.283 -17.503 1.00 62.88 96 PHE A C 1
ATOM 793 O O . PHE A 1 96 ? 4.675 -7.179 -16.323 1.00 62.88 96 PHE A O 1
ATOM 800 N N . LEU A 1 97 ? 6.156 -6.743 -17.962 1.00 64.81 97 LEU A N 1
ATOM 801 C CA . LEU A 1 97 ? 7.117 -6.037 -17.101 1.00 64.81 97 LEU A CA 1
ATOM 802 C C . LEU A 1 97 ? 6.498 -4.816 -16.404 1.00 64.81 97 LEU A C 1
ATOM 804 O O . LEU A 1 97 ? 6.740 -4.590 -15.216 1.00 64.81 97 LEU A O 1
ATOM 808 N N . ILE A 1 98 ? 5.675 -4.046 -17.123 1.00 66.81 98 ILE A N 1
ATOM 809 C CA . ILE A 1 98 ? 4.951 -2.900 -16.559 1.00 66.81 98 ILE A CA 1
ATOM 810 C C . ILE A 1 98 ? 3.918 -3.375 -15.528 1.00 66.81 98 ILE A C 1
ATOM 812 O O . ILE A 1 98 ? 3.846 -2.803 -14.440 1.00 66.81 98 ILE A O 1
ATOM 816 N N . SER A 1 99 ? 3.159 -4.434 -15.828 1.00 67.81 99 SER A N 1
ATOM 817 C CA . SER A 1 99 ? 2.138 -4.972 -14.922 1.00 67.81 99 SER A CA 1
ATOM 818 C C . SER A 1 99 ? 2.739 -5.451 -13.599 1.00 67.81 99 SER A C 1
ATOM 820 O O . SER A 1 99 ? 2.190 -5.138 -12.548 1.00 67.81 99 SER A O 1
ATOM 822 N N . ARG A 1 100 ? 3.921 -6.089 -13.622 1.00 68.56 100 ARG A N 1
ATOM 823 C CA . ARG A 1 100 ? 4.621 -6.575 -12.423 1.00 68.56 100 ARG A CA 1
ATOM 824 C C . ARG A 1 100 ? 4.999 -5.443 -11.472 1.00 68.56 100 ARG A C 1
ATOM 826 O O . ARG A 1 100 ? 4.712 -5.514 -10.282 1.00 68.56 100 ARG A O 1
ATOM 833 N N . ASN A 1 101 ? 5.631 -4.385 -11.981 1.00 70.12 101 ASN A N 1
ATOM 834 C CA . ASN A 1 101 ? 6.016 -3.252 -11.134 1.00 70.12 101 ASN A CA 1
ATOM 835 C C . ASN A 1 101 ? 4.779 -2.519 -10.592 1.00 70.12 101 ASN A C 1
ATOM 837 O O . ASN A 1 101 ? 4.775 -2.081 -9.446 1.00 70.12 101 ASN A O 1
ATOM 841 N N . LYS A 1 102 ? 3.709 -2.411 -11.390 1.00 73.94 102 LYS A N 1
ATOM 842 C CA . LYS A 1 102 ? 2.437 -1.830 -10.936 1.00 73.94 102 LYS A CA 1
ATOM 843 C C . LYS A 1 102 ? 1.744 -2.696 -9.882 1.00 73.94 102 LYS A C 1
ATOM 845 O O . LYS A 1 102 ? 1.157 -2.138 -8.963 1.00 73.94 102 LYS A O 1
ATOM 850 N N . LEU A 1 103 ? 1.841 -4.020 -9.991 1.00 72.88 103 LEU A N 1
ATOM 851 C CA . LEU A 1 103 ? 1.322 -4.976 -9.013 1.00 72.88 103 LEU A CA 1
ATOM 852 C C . LEU A 1 103 ? 2.063 -4.864 -7.672 1.00 72.88 103 LEU A C 1
ATOM 854 O O . LEU A 1 103 ? 1.418 -4.748 -6.638 1.00 72.88 103 LEU A O 1
ATOM 858 N N . LEU A 1 104 ? 3.398 -4.795 -7.693 1.00 71.38 104 LEU A N 1
ATOM 859 C CA . LEU A 1 104 ? 4.221 -4.571 -6.496 1.00 71.38 104 LEU A CA 1
ATOM 860 C C . LEU A 1 104 ? 3.856 -3.273 -5.771 1.00 71.38 104 LEU A C 1
ATOM 862 O O . LEU A 1 104 ? 3.642 -3.269 -4.563 1.00 71.38 104 LEU A O 1
ATOM 866 N N . VAL A 1 105 ? 3.752 -2.174 -6.522 1.00 77.88 105 VAL A N 1
ATOM 867 C CA . VAL A 1 105 ? 3.363 -0.871 -5.967 1.00 77.88 105 VAL A CA 1
ATOM 868 C C . VAL A 1 105 ? 1.949 -0.932 -5.388 1.00 77.88 105 VAL A C 1
ATOM 870 O O . VAL A 1 105 ? 1.709 -0.403 -4.309 1.00 77.88 105 VAL A O 1
ATOM 873 N N . TRP A 1 106 ? 1.013 -1.592 -6.069 1.00 82.81 106 TRP A N 1
ATOM 874 C CA . TRP A 1 106 ? -0.347 -1.764 -5.563 1.00 82.81 106 TRP A CA 1
ATOM 875 C C . TRP A 1 106 ? -0.398 -2.567 -4.257 1.00 82.81 106 TRP A C 1
ATOM 877 O O . TRP A 1 106 ? -1.059 -2.135 -3.312 1.00 82.81 106 TRP A O 1
ATOM 887 N N . LEU A 1 107 ? 0.323 -3.688 -4.171 1.00 75.75 107 LEU A N 1
ATOM 888 C CA . LEU A 1 107 ? 0.406 -4.496 -2.951 1.00 75.75 107 LEU A CA 1
ATOM 889 C C . LEU A 1 107 ? 0.983 -3.691 -1.790 1.00 75.75 107 LEU A C 1
ATOM 891 O O . LEU A 1 107 ? 0.406 -3.679 -0.705 1.00 75.75 107 LEU A O 1
ATOM 895 N N . TRP A 1 108 ? 2.073 -2.964 -2.043 1.00 78.38 108 TRP A N 1
ATOM 896 C CA . TRP A 1 108 ? 2.693 -2.083 -1.059 1.00 78.38 108 TRP A CA 1
ATOM 897 C C . TRP A 1 108 ? 1.694 -1.067 -0.495 1.00 78.38 108 TRP A C 1
ATOM 899 O O . TRP A 1 108 ? 1.550 -0.935 0.719 1.00 78.38 108 TRP A O 1
ATOM 909 N N . TRP A 1 109 ? 0.960 -0.368 -1.362 1.00 83.44 109 TRP A N 1
ATOM 910 C CA . TRP A 1 109 ? -0.029 0.617 -0.923 1.00 83.44 109 TRP A CA 1
ATOM 911 C C . TRP A 1 109 ? -1.226 -0.012 -0.212 1.00 83.44 109 TRP A C 1
ATOM 913 O O . TRP A 1 109 ? -1.717 0.561 0.754 1.00 83.44 109 TRP A O 1
ATOM 923 N N . THR A 1 110 ? -1.661 -1.198 -0.639 1.00 84.19 110 THR A N 1
ATOM 924 C CA . THR A 1 110 ? -2.771 -1.924 -0.002 1.00 84.19 110 THR A CA 1
ATOM 925 C C . THR A 1 110 ? -2.415 -2.340 1.422 1.00 84.19 110 THR A C 1
ATOM 927 O O . THR A 1 110 ? -3.221 -2.165 2.330 1.00 84.19 110 THR A O 1
ATOM 930 N N . PHE A 1 111 ? -1.190 -2.827 1.636 1.00 80.06 111 PHE A N 1
ATOM 931 C CA . PHE A 1 111 ? -0.705 -3.189 2.965 1.00 80.06 111 PHE A CA 1
ATOM 932 C C . PHE A 1 111 ? -0.607 -1.973 3.900 1.00 80.06 111 PHE A C 1
ATOM 934 O O . PHE A 1 111 ? -1.096 -2.022 5.025 1.00 80.06 111 PHE A O 1
ATOM 941 N N . ASN A 1 112 ? -0.062 -0.849 3.419 1.00 84.69 112 ASN A N 1
ATOM 942 C CA . ASN A 1 112 ? -0.011 0.390 4.208 1.00 84.69 112 ASN A CA 1
ATOM 943 C C . ASN A 1 112 ? -1.414 0.925 4.534 1.00 84.69 112 ASN A C 1
ATOM 945 O O . ASN A 1 112 ? -1.674 1.337 5.661 1.00 84.69 112 ASN A O 1
ATOM 949 N N . ALA A 1 113 ? -2.341 0.884 3.571 1.00 86.88 113 ALA A N 1
ATOM 950 C CA . ALA A 1 113 ? -3.724 1.300 3.796 1.00 86.88 113 ALA A CA 1
ATOM 951 C C . ALA A 1 113 ? -4.418 0.431 4.855 1.00 86.88 113 ALA A C 1
ATOM 953 O O . ALA A 1 113 ? -5.170 0.949 5.681 1.00 86.88 113 ALA A O 1
ATOM 954 N N . TRP A 1 114 ? -4.143 -0.876 4.863 1.00 86.62 114 TRP A N 1
ATOM 955 C CA . TRP A 1 114 ? -4.679 -1.779 5.874 1.00 86.62 114 TRP A CA 1
ATOM 956 C C . TRP A 1 114 ? -4.142 -1.452 7.271 1.00 86.62 114 TRP A C 1
ATOM 958 O O . TRP A 1 114 ? -4.940 -1.283 8.192 1.00 86.62 114 TRP A O 1
ATOM 968 N N . LEU A 1 115 ? -2.824 -1.288 7.426 1.00 84.44 115 LEU A N 1
ATOM 969 C CA . LEU A 1 115 ? -2.222 -0.924 8.712 1.00 84.44 115 LEU A CA 1
ATOM 970 C C . LEU A 1 115 ? -2.748 0.419 9.227 1.00 84.44 115 LEU A C 1
ATOM 972 O O . LEU A 1 115 ? -3.189 0.497 10.369 1.00 84.44 115 LEU A O 1
ATOM 976 N N . LEU A 1 116 ? -2.807 1.444 8.372 1.00 88.50 116 LEU A N 1
ATOM 977 C CA . LEU A 1 116 ? -3.415 2.736 8.710 1.00 88.50 116 LEU A CA 1
ATOM 978 C C . LEU A 1 116 ? -4.862 2.590 9.190 1.00 88.50 116 LEU A C 1
ATOM 980 O O . LEU A 1 116 ? -5.243 3.214 10.178 1.00 88.50 116 LEU A O 1
ATOM 984 N N . SER A 1 117 ? -5.651 1.748 8.518 1.00 88.25 117 SER A N 1
ATOM 985 C CA . SER A 1 117 ? -7.038 1.479 8.907 1.00 88.25 117 SER A CA 1
ATOM 986 C C . SER A 1 117 ? -7.118 0.770 10.259 1.00 88.25 117 SER A C 1
ATOM 988 O O . SER A 1 117 ? -8.002 1.081 11.050 1.00 88.25 117 SER A O 1
ATOM 990 N N . CYS A 1 118 ? -6.182 -0.132 10.564 1.00 86.38 118 CYS A N 1
ATOM 991 C CA . CYS A 1 118 ? -6.109 -0.798 11.866 1.00 86.38 118 CYS A CA 1
ATOM 992 C C . CYS A 1 118 ? -5.749 0.178 12.989 1.00 86.38 118 CYS A C 1
ATOM 994 O O . CYS A 1 118 ? -6.390 0.157 14.037 1.00 86.38 118 CYS A O 1
ATOM 996 N N . TRP A 1 119 ? -4.783 1.074 12.766 1.00 87.25 119 TRP A N 1
ATOM 997 C CA . TRP A 1 119 ? -4.415 2.098 13.748 1.00 87.25 119 TRP A CA 1
ATOM 998 C C . TRP A 1 119 ? -5.558 3.079 13.996 1.00 87.25 119 TRP A C 1
ATOM 1000 O O . TRP A 1 119 ? -5.892 3.360 15.145 1.00 87.25 119 TRP A O 1
ATOM 1010 N N . ALA A 1 120 ? -6.219 3.536 12.932 1.00 87.62 120 ALA A N 1
ATOM 1011 C CA . ALA A 1 120 ? -7.407 4.375 13.048 1.00 87.62 120 ALA A CA 1
ATOM 1012 C C . ALA A 1 120 ? -8.536 3.652 13.801 1.00 87.62 120 ALA A C 1
ATOM 1014 O O . ALA A 1 120 ? -9.153 4.229 14.694 1.00 87.62 120 ALA A O 1
ATOM 1015 N N . ALA A 1 121 ? -8.759 2.369 13.503 1.00 86.69 121 ALA A N 1
ATOM 1016 C CA . ALA A 1 121 ? -9.747 1.558 14.199 1.00 86.69 121 ALA A CA 1
ATOM 1017 C C . ALA A 1 121 ? -9.413 1.382 15.689 1.00 86.69 121 ALA A C 1
ATOM 1019 O O . ALA A 1 121 ? -10.326 1.471 16.501 1.00 86.69 121 ALA A O 1
ATOM 1020 N N . MET A 1 122 ? -8.140 1.221 16.072 1.00 86.00 122 MET A N 1
ATOM 1021 C CA . MET A 1 122 ? -7.718 1.207 17.484 1.00 86.00 122 MET A CA 1
ATOM 1022 C C . MET A 1 122 ? -8.067 2.517 18.196 1.00 86.00 122 MET A C 1
ATOM 1024 O O . MET A 1 122 ? -8.591 2.492 19.308 1.00 86.00 122 MET A O 1
ATOM 1028 N N . VAL A 1 123 ? -7.838 3.665 17.547 1.00 86.56 123 VAL A N 1
ATOM 1029 C CA . VAL A 1 123 ? -8.219 4.973 18.100 1.00 86.56 123 VAL A CA 1
ATOM 1030 C C . VAL A 1 123 ? -9.733 5.063 18.280 1.00 86.56 123 VAL A C 1
ATOM 1032 O O . VAL A 1 123 ? -10.190 5.415 19.364 1.00 86.56 123 VAL A O 1
ATOM 1035 N N . CYS A 1 124 ? -10.522 4.689 17.270 1.00 86.50 124 CYS A N 1
ATOM 1036 C CA . CYS A 1 124 ? -11.983 4.685 17.367 1.00 86.50 124 CYS A CA 1
ATOM 1037 C C . CYS A 1 124 ? -12.488 3.724 18.453 1.00 86.50 124 CYS A C 1
ATOM 1039 O O . CYS A 1 124 ? -13.324 4.107 19.265 1.00 86.50 124 CYS A O 1
ATOM 1041 N N . VAL A 1 125 ? -11.955 2.504 18.521 1.00 86.31 125 VAL A N 1
ATOM 1042 C CA . VAL A 1 125 ? -12.292 1.517 19.557 1.00 86.31 125 VAL A CA 1
ATOM 1043 C C . VAL A 1 125 ? -11.962 2.049 20.951 1.00 86.31 125 VAL A C 1
ATOM 1045 O O . VAL A 1 125 ? -12.759 1.867 21.867 1.00 86.31 125 VAL A O 1
ATOM 1048 N N . GLY A 1 126 ? -10.828 2.731 21.121 1.00 82.62 126 GLY A N 1
ATOM 1049 C CA . GLY A 1 126 ? -10.453 3.352 22.389 1.00 82.62 126 GLY A CA 1
ATOM 1050 C C . GLY A 1 126 ? -11.337 4.542 22.777 1.00 82.62 126 GLY A C 1
ATOM 1051 O O . GLY A 1 126 ? -11.668 4.695 23.946 1.00 82.62 126 GLY A O 1
ATOM 1052 N N . VAL A 1 127 ? -11.759 5.363 21.808 1.00 84.69 127 VAL A N 1
ATOM 1053 C CA . VAL A 1 127 ? -12.639 6.528 22.036 1.00 84.69 127 VAL A CA 1
ATOM 1054 C C . VAL A 1 127 ? -14.078 6.109 22.339 1.00 84.69 127 VAL A C 1
ATOM 1056 O O . VAL A 1 127 ? -14.702 6.660 23.239 1.00 84.69 127 VAL A O 1
ATOM 1059 N N . PHE A 1 128 ? -14.605 5.130 21.604 1.00 82.56 128 PHE A N 1
ATOM 1060 C CA . PHE A 1 128 ? -15.991 4.671 21.718 1.00 82.56 128 PHE A CA 1
ATOM 1061 C C . PHE A 1 128 ? -16.148 3.438 22.613 1.00 82.56 128 PHE A C 1
ATOM 1063 O O . PHE A 1 128 ? -17.199 2.800 22.583 1.00 82.56 128 PHE A O 1
ATOM 1070 N N . ASN A 1 129 ? -15.114 3.072 23.379 1.00 71.69 129 ASN A N 1
ATOM 1071 C CA . ASN A 1 129 ? -15.129 1.916 24.275 1.00 71.69 129 ASN A CA 1
ATOM 1072 C C . ASN A 1 129 ? -15.647 0.637 23.581 1.00 71.69 129 ASN A C 1
ATOM 1074 O O . ASN A 1 129 ? -16.605 0.007 24.017 1.00 71.69 129 ASN A O 1
ATOM 1078 N N . GLY A 1 130 ? -15.029 0.257 22.460 1.00 66.69 130 GLY A N 1
ATOM 1079 C CA . GLY A 1 130 ? -15.272 -1.033 21.804 1.00 66.69 130 GLY A CA 1
ATOM 1080 C C . GLY A 1 130 ? -16.642 -1.208 21.153 1.00 66.69 130 GLY A C 1
ATOM 1081 O O . GLY A 1 130 ? -17.104 -2.343 21.063 1.00 66.69 130 GLY A O 1
ATOM 1082 N N . PHE A 1 131 ? -17.282 -0.118 20.705 1.00 72.62 131 PHE A N 1
ATOM 1083 C CA . PHE A 1 131 ? -18.623 -0.129 20.092 1.00 72.62 131 PHE A CA 1
ATOM 1084 C C . PHE A 1 131 ? -19.692 -0.784 20.984 1.00 72.62 131 PHE A C 1
ATOM 1086 O O . PHE A 1 131 ? -20.654 -1.365 20.486 1.00 72.62 131 PHE A O 1
ATOM 1093 N N . SER A 1 132 ? -19.497 -0.732 22.307 1.00 67.31 132 SER A N 1
ATOM 1094 C CA . SER A 1 132 ? -20.351 -1.397 23.301 1.00 67.31 132 SER A CA 1
ATOM 1095 C C . SER A 1 132 ? -20.482 -2.917 23.117 1.00 67.31 132 SER A C 1
ATOM 1097 O O . SER A 1 132 ? -21.392 -3.528 23.674 1.00 67.31 132 SER A O 1
ATOM 1099 N N . TRP A 1 133 ? -19.572 -3.558 22.378 1.00 74.00 133 TRP A N 1
ATOM 1100 C CA . TRP A 1 133 ? -19.500 -5.014 22.325 1.00 74.00 133 TRP A CA 1
ATOM 1101 C C . TRP A 1 133 ? -18.870 -5.544 23.605 1.00 74.00 133 TRP A C 1
ATOM 1103 O O . TRP A 1 133 ? -17.690 -5.312 23.873 1.00 74.00 133 TRP A O 1
ATOM 1113 N N . THR A 1 134 ? -19.659 -6.273 24.386 1.00 76.62 134 THR A N 1
ATOM 1114 C CA . THR A 1 134 ? -19.252 -6.886 25.651 1.00 76.62 134 THR A CA 1
ATOM 1115 C C . THR A 1 134 ? -19.130 -8.399 25.516 1.00 76.62 134 THR A C 1
ATOM 1117 O O . THR A 1 134 ? -19.722 -9.019 24.628 1.00 76.62 134 THR A O 1
ATOM 1120 N N . HIS A 1 135 ? -18.300 -9.010 26.362 1.00 68.88 135 HIS A N 1
ATOM 1121 C CA . HIS A 1 135 ? -18.194 -10.463 26.398 1.00 68.88 135 HIS A CA 1
ATOM 1122 C C . HIS A 1 135 ? -19.529 -11.070 26.840 1.00 68.88 135 HIS A C 1
ATOM 1124 O O . HIS A 1 135 ? -20.084 -10.667 27.860 1.00 68.88 135 HIS A O 1
ATOM 1130 N N . GLN A 1 136 ? -20.001 -12.099 26.127 1.00 70.69 136 GLN A N 1
ATOM 1131 C CA . GLN A 1 136 ? -21.222 -12.833 26.495 1.00 70.69 136 GLN A CA 1
ATOM 1132 C C . GLN A 1 136 ? -21.166 -13.390 27.927 1.00 70.69 136 GLN A C 1
ATOM 1134 O O . GLN A 1 136 ? -22.185 -13.468 28.602 1.00 70.69 136 GLN A O 1
ATOM 1139 N N . THR A 1 137 ? -19.972 -13.748 28.403 1.00 72.19 137 THR A N 1
ATOM 1140 C CA . THR A 1 137 ? -19.730 -14.299 29.744 1.00 72.19 137 THR A CA 1
ATOM 1141 C C . THR A 1 137 ? -19.382 -13.245 30.798 1.00 72.19 137 THR A C 1
ATOM 1143 O O . THR A 1 137 ? -19.403 -13.547 31.987 1.00 72.19 137 THR A O 1
ATOM 1146 N N . SER A 1 138 ? -19.058 -12.011 30.400 1.00 68.06 138 SER A N 1
ATOM 1147 C CA . SER A 1 138 ? -18.709 -10.919 31.315 1.00 68.06 138 SER A CA 1
ATOM 1148 C C . SER A 1 138 ? -19.136 -9.577 30.709 1.00 68.06 138 SER A C 1
ATOM 1150 O O . SER A 1 138 ? -18.361 -8.951 29.979 1.00 68.06 138 SER A O 1
ATOM 1152 N N . PRO A 1 139 ? -20.355 -9.095 31.011 1.00 64.69 139 PRO A N 1
ATOM 1153 C CA . PRO A 1 139 ? -20.884 -7.862 30.427 1.00 64.69 139 PRO A CA 1
ATOM 1154 C C . PRO A 1 139 ? -20.113 -6.599 30.846 1.00 64.69 139 PRO A C 1
ATOM 1156 O O . PRO A 1 139 ? -20.288 -5.546 30.245 1.00 64.69 139 PRO A O 1
ATOM 1159 N N . GLN A 1 140 ? -19.240 -6.696 31.853 1.00 66.31 140 GLN A N 1
ATOM 1160 C CA . GLN A 1 140 ? -18.372 -5.605 32.307 1.00 66.31 140 GLN A CA 1
ATOM 1161 C C . GLN A 1 140 ? -17.083 -5.484 31.478 1.00 66.31 140 GLN A C 1
ATOM 1163 O O . GLN A 1 140 ? -16.394 -4.470 31.561 1.00 66.31 140 GLN A O 1
ATOM 1168 N N . GLN A 1 141 ? -16.741 -6.501 30.678 1.00 68.06 141 GLN A N 1
ATOM 1169 C CA . GLN A 1 141 ? -15.549 -6.495 29.837 1.00 68.06 141 GLN A CA 1
ATOM 1170 C C . GLN A 1 141 ? -15.913 -6.271 28.374 1.00 68.06 141 GLN A C 1
ATOM 1172 O O . GLN A 1 141 ? -16.659 -7.045 27.771 1.00 68.06 141 GLN A O 1
ATOM 1177 N N . LEU A 1 142 ? -15.322 -5.240 27.778 1.00 71.38 142 LEU A N 1
ATOM 1178 C CA . LEU A 1 142 ? -15.470 -4.958 26.357 1.00 71.38 142 LEU A CA 1
ATOM 1179 C C . LEU A 1 142 ? -14.606 -5.928 25.536 1.00 71.38 142 LEU A C 1
ATOM 1181 O O . LEU A 1 142 ? -13.469 -6.245 25.890 1.00 71.38 142 LEU A O 1
ATOM 1185 N N . VAL A 1 143 ? -15.159 -6.417 24.428 1.00 70.44 143 VAL A N 1
ATOM 1186 C CA . VAL A 1 143 ? -14.545 -7.451 23.574 1.00 70.44 143 VAL A CA 1
ATOM 1187 C C . VAL A 1 143 ? -13.311 -6.912 22.858 1.00 70.44 143 VAL A C 1
ATOM 1189 O O . VAL A 1 143 ? -12.312 -7.612 22.703 1.00 70.44 143 VAL A O 1
ATOM 1192 N N . LEU A 1 144 ? -13.376 -5.649 22.431 1.00 72.00 144 LEU A N 1
ATOM 1193 C CA . LEU A 1 144 ? -12.352 -5.017 21.601 1.00 72.00 144 LEU A CA 1
ATOM 1194 C C . LEU A 1 144 ? -11.344 -4.176 22.393 1.00 72.00 144 LEU A C 1
ATOM 1196 O O . LEU A 1 144 ? -10.351 -3.741 21.815 1.00 72.00 144 LEU A O 1
ATOM 1200 N N . THR A 1 145 ? -11.550 -3.955 23.694 1.00 73.75 145 THR A N 1
ATOM 1201 C CA . THR A 1 145 ? -10.631 -3.185 24.546 1.00 73.75 145 THR A CA 1
ATOM 1202 C C . THR A 1 145 ? -10.817 -3.538 26.023 1.00 73.75 145 THR A C 1
ATOM 1204 O O . THR A 1 145 ? -11.938 -3.619 26.496 1.00 73.75 145 THR A O 1
ATOM 1207 N N . SER A 1 146 ? -9.739 -3.745 26.780 1.00 70.31 146 SER A N 1
ATOM 1208 C CA . SER A 1 146 ? -9.804 -3.843 28.250 1.00 70.31 146 SER A CA 1
ATOM 1209 C C . SER A 1 146 ? -9.690 -2.467 28.916 1.00 70.31 146 SER A C 1
ATOM 1211 O O . SER A 1 146 ? -10.279 -2.237 29.968 1.00 70.31 146 SER A O 1
ATOM 1213 N N . ASN A 1 147 ? -8.962 -1.543 28.282 1.00 78.25 147 ASN A N 1
ATOM 1214 C CA . ASN A 1 147 ? -8.802 -0.156 28.700 1.00 78.25 147 ASN A CA 1
ATOM 1215 C C . ASN A 1 147 ? -8.841 0.757 27.461 1.00 78.25 147 ASN A C 1
ATOM 1217 O O . ASN A 1 147 ? -7.945 0.718 26.606 1.00 78.25 147 ASN A O 1
ATOM 1221 N N . GLY A 1 148 ? -9.898 1.568 27.356 1.00 78.94 148 GLY A N 1
ATOM 1222 C CA . GLY A 1 148 ? -10.123 2.472 26.226 1.00 78.94 148 GLY A CA 1
ATOM 1223 C C . GLY A 1 148 ? -9.004 3.499 26.042 1.00 78.94 148 GLY A C 1
ATOM 1224 O O . GLY A 1 148 ? -8.563 3.725 24.914 1.00 78.94 148 GLY A O 1
ATOM 1225 N N . GLU A 1 149 ? -8.467 4.052 27.133 1.00 82.75 149 GLU A N 1
ATOM 1226 C CA . GLU A 1 149 ? -7.426 5.084 27.078 1.00 82.75 149 GLU A CA 1
ATOM 1227 C C . GLU A 1 149 ? -6.102 4.540 26.540 1.00 82.75 149 GLU A C 1
ATOM 1229 O O . GLU A 1 149 ? -5.515 5.133 25.632 1.00 82.75 149 GLU A O 1
ATOM 1234 N N . ILE A 1 150 ? -5.670 3.379 27.042 1.00 83.00 150 ILE A N 1
ATOM 1235 C CA . ILE A 1 150 ? -4.439 2.717 26.583 1.00 83.00 150 ILE A CA 1
ATOM 1236 C C . ILE A 1 150 ? -4.577 2.311 25.114 1.00 83.00 150 ILE A C 1
ATOM 1238 O O . ILE A 1 150 ? -3.668 2.538 24.317 1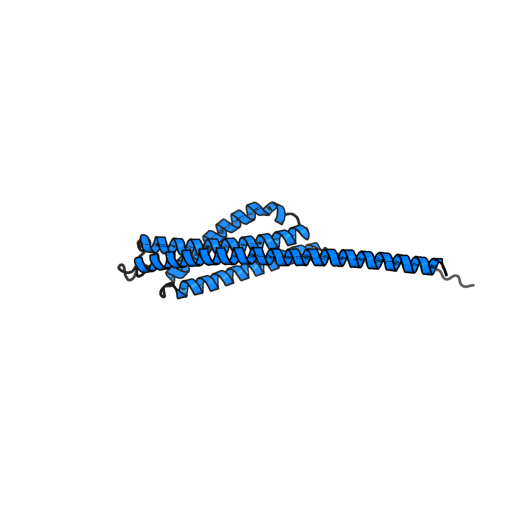.00 83.00 150 ILE A O 1
ATOM 1242 N N . THR A 1 151 ? -5.732 1.767 24.724 1.00 82.94 151 THR A N 1
ATOM 1243 C CA . THR A 1 151 ? -5.989 1.362 23.333 1.00 82.94 151 THR A CA 1
ATOM 1244 C C . THR A 1 151 ? -5.960 2.563 22.386 1.00 82.94 151 THR A C 1
ATOM 1246 O O . THR A 1 151 ? -5.347 2.496 21.318 1.00 82.94 151 THR A O 1
ATOM 1249 N N . LYS A 1 152 ? -6.543 3.695 22.804 1.00 84.06 152 LYS A N 1
ATOM 1250 C CA . LYS A 1 152 ? -6.488 4.957 22.058 1.00 84.06 152 LYS A CA 1
ATOM 1251 C C . LYS A 1 152 ? -5.048 5.439 21.892 1.00 84.06 152 LYS A C 1
ATOM 1253 O O . LYS A 1 152 ? -4.646 5.784 20.782 1.00 84.06 152 LYS A O 1
ATOM 1258 N N . LEU A 1 153 ? -4.276 5.457 22.980 1.00 85.62 153 LEU A N 1
ATOM 1259 C CA . LEU A 1 153 ? -2.889 5.917 22.967 1.00 85.62 153 LEU A CA 1
ATOM 1260 C C . LEU A 1 153 ? -2.021 5.036 22.062 1.00 85.62 153 LEU A C 1
ATOM 1262 O O . LEU A 1 153 ? -1.307 5.563 21.211 1.00 85.62 153 LEU A O 1
ATOM 1266 N N . ASN A 1 154 ? -2.145 3.712 22.175 1.00 83.06 154 ASN A N 1
ATOM 1267 C CA . ASN A 1 154 ? -1.431 2.763 21.323 1.00 83.06 154 ASN A CA 1
ATOM 1268 C C . ASN A 1 154 ? -1.771 2.964 19.842 1.00 83.06 154 ASN A C 1
ATOM 1270 O O . ASN A 1 154 ? -0.865 2.995 19.011 1.00 83.06 154 ASN A O 1
ATOM 1274 N N . GLY A 1 155 ? -3.050 3.174 19.511 1.00 84.50 155 GLY A N 1
ATOM 1275 C CA . GLY A 1 155 ? -3.474 3.499 18.148 1.00 84.50 155 GLY A CA 1
ATOM 1276 C C . GLY A 1 155 ? -2.804 4.765 17.603 1.00 84.50 155 GLY A C 1
ATOM 1277 O O . GLY A 1 155 ? -2.289 4.749 16.487 1.00 84.50 155 GLY A O 1
ATOM 1278 N N . ILE A 1 156 ? -2.740 5.841 18.400 1.00 86.81 156 ILE A N 1
ATOM 1279 C CA . ILE A 1 156 ? -2.076 7.099 18.013 1.00 86.81 156 ILE A CA 1
ATOM 1280 C C . ILE A 1 156 ? -0.56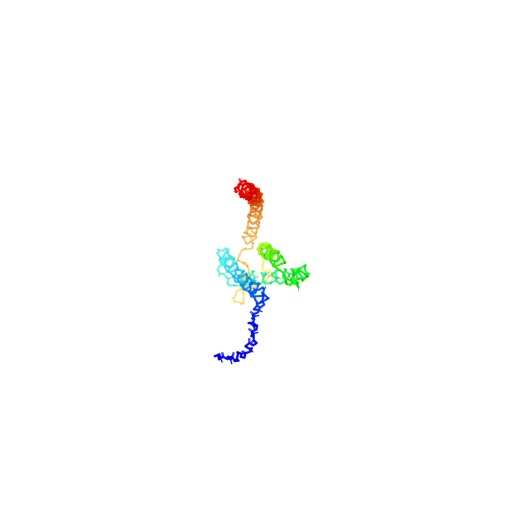9 6.889 17.820 1.00 86.81 156 ILE A C 1
ATOM 1282 O O . ILE A 1 156 ? -0.017 7.312 16.805 1.00 86.81 156 ILE A O 1
ATOM 1286 N N . VAL A 1 157 ? 0.100 6.227 18.768 1.00 85.31 157 VAL A N 1
ATOM 1287 C CA . VAL A 1 157 ? 1.549 5.982 18.707 1.00 85.31 157 VAL A CA 1
ATOM 1288 C C . VAL A 1 157 ? 1.901 5.158 17.470 1.00 85.31 157 VAL A C 1
ATOM 1290 O O . VAL A 1 157 ? 2.772 5.554 16.696 1.00 85.31 157 VAL A O 1
ATOM 1293 N N . LEU A 1 158 ? 1.193 4.050 17.236 1.00 84.81 158 LEU A N 1
ATOM 1294 C CA . LEU A 1 158 ? 1.428 3.186 16.079 1.00 84.81 158 LEU A CA 1
ATOM 1295 C C . LEU A 1 158 ? 1.132 3.913 14.766 1.00 84.81 158 LEU A C 1
ATOM 1297 O O . LEU A 1 158 ? 1.889 3.764 13.809 1.00 84.81 158 LEU A O 1
ATOM 1301 N N . TRP A 1 159 ? 0.104 4.763 14.730 1.00 87.88 159 TRP A N 1
ATOM 1302 C CA . TRP A 1 159 ? -0.191 5.602 13.571 1.00 87.88 159 TRP A CA 1
ATOM 1303 C C . TRP A 1 159 ? 0.952 6.573 13.240 1.00 87.88 159 TRP A C 1
ATOM 1305 O O . TRP A 1 159 ? 1.387 6.634 12.087 1.00 87.88 159 TRP A O 1
ATOM 1315 N N . VAL A 1 160 ? 1.485 7.285 14.240 1.00 87.25 160 VAL A N 1
ATOM 1316 C CA . VAL A 1 160 ? 2.607 8.226 14.065 1.00 87.25 160 VAL A CA 1
ATOM 1317 C C . VAL A 1 160 ? 3.878 7.497 13.621 1.00 87.25 160 VAL A C 1
ATOM 1319 O O . VAL A 1 160 ? 4.514 7.905 12.646 1.00 87.25 160 VAL A O 1
ATOM 1322 N N . VAL A 1 161 ? 4.227 6.388 14.283 1.00 84.38 161 VAL A N 1
ATOM 1323 C CA . VAL A 1 161 ? 5.388 5.560 13.916 1.00 84.38 161 VAL A CA 1
ATOM 1324 C C . VAL A 1 161 ? 5.248 5.039 12.485 1.00 84.38 161 VAL A C 1
ATOM 1326 O O . VAL A 1 161 ? 6.205 5.078 11.711 1.00 84.38 161 VAL A O 1
ATOM 1329 N N . HIS A 1 162 ? 4.053 4.597 12.096 1.00 85.25 162 HIS A N 1
ATOM 1330 C CA . HIS A 1 162 ? 3.799 4.085 10.756 1.00 85.25 162 HIS A CA 1
ATOM 1331 C C . HIS A 1 162 ? 3.971 5.166 9.677 1.00 85.25 162 HIS A C 1
ATOM 1333 O O . HIS A 1 162 ? 4.636 4.922 8.669 1.00 85.25 162 HIS A O 1
ATOM 1339 N N . TRP A 1 163 ? 3.463 6.383 9.900 1.00 86.12 163 TRP A N 1
ATOM 1340 C CA . TRP A 1 163 ? 3.692 7.514 8.992 1.00 86.12 163 TRP A CA 1
ATOM 1341 C C . TRP A 1 163 ? 5.169 7.876 8.855 1.00 86.12 163 TRP A C 1
ATOM 1343 O O . TRP A 1 163 ? 5.647 8.119 7.743 1.00 86.12 163 TRP A O 1
ATOM 1353 N N . PHE A 1 164 ? 5.904 7.865 9.965 1.00 82.88 164 PHE A N 1
ATOM 1354 C CA . PHE A 1 164 ? 7.340 8.109 9.956 1.00 82.88 164 PHE A CA 1
ATOM 1355 C C . PHE A 1 164 ? 8.095 7.048 9.138 1.00 82.88 164 PHE A C 1
ATOM 1357 O O . PHE A 1 164 ? 8.931 7.388 8.297 1.00 82.88 164 PHE A O 1
ATOM 1364 N N . LEU A 1 165 ? 7.744 5.767 9.300 1.00 79.50 165 LEU A N 1
ATOM 1365 C CA . LEU A 1 165 ? 8.309 4.673 8.504 1.00 79.50 165 LEU A CA 1
ATOM 1366 C C . LEU A 1 165 ? 8.001 4.828 7.010 1.00 79.50 165 LEU A C 1
ATOM 1368 O O . LEU A 1 165 ? 8.902 4.666 6.187 1.00 79.50 165 LEU A O 1
ATOM 1372 N N . ILE A 1 166 ? 6.767 5.190 6.641 1.00 84.12 166 ILE A N 1
ATOM 1373 C CA . ILE A 1 166 ? 6.397 5.454 5.241 1.00 84.12 166 ILE A CA 1
ATOM 1374 C C . ILE A 1 166 ? 7.251 6.585 4.660 1.00 84.12 166 ILE A C 1
ATOM 1376 O O . ILE A 1 166 ? 7.744 6.463 3.533 1.00 84.12 166 ILE A O 1
ATOM 1380 N N . ALA A 1 167 ? 7.448 7.674 5.407 1.00 78.31 167 ALA A N 1
ATOM 1381 C CA . ALA A 1 167 ? 8.262 8.802 4.965 1.00 78.31 167 ALA A CA 1
ATOM 1382 C C . ALA A 1 167 ? 9.725 8.386 4.733 1.00 78.31 167 ALA A C 1
ATOM 1384 O O . ALA A 1 167 ? 10.277 8.653 3.661 1.00 78.31 167 ALA A O 1
ATOM 1385 N N . LEU A 1 168 ? 10.324 7.660 5.684 1.00 75.50 168 LEU A N 1
ATOM 1386 C CA . LEU A 1 168 ? 11.687 7.133 5.567 1.00 75.50 168 LEU A CA 1
ATOM 1387 C C . LEU A 1 168 ? 11.845 6.186 4.373 1.00 75.50 168 LEU A C 1
ATOM 1389 O O . LEU A 1 168 ? 12.766 6.341 3.569 1.00 75.50 168 LEU A O 1
ATOM 1393 N N . LEU A 1 169 ? 10.933 5.226 4.220 1.00 76.12 169 LEU A N 1
ATOM 1394 C CA . LEU A 1 169 ? 10.961 4.259 3.121 1.00 76.12 169 LEU A CA 1
ATOM 1395 C C . LEU A 1 169 ? 10.772 4.942 1.764 1.00 76.12 169 LEU A C 1
ATOM 1397 O O . LEU A 1 169 ? 11.436 4.577 0.795 1.00 76.12 169 LEU A O 1
ATOM 1401 N N . SER A 1 170 ? 9.932 5.976 1.696 1.00 77.06 170 SER A N 1
ATOM 1402 C CA . SER A 1 170 ? 9.735 6.771 0.479 1.00 77.06 170 SER A CA 1
ATOM 1403 C C . SER A 1 170 ? 11.002 7.528 0.076 1.00 77.06 170 SER A C 1
ATOM 1405 O O . SER A 1 170 ? 11.338 7.587 -1.111 1.00 77.06 170 SER A O 1
ATOM 1407 N N . LEU A 1 171 ? 11.732 8.082 1.049 1.00 77.06 171 LEU A N 1
ATOM 1408 C CA . LEU A 1 171 ? 13.012 8.751 0.815 1.00 77.06 171 LEU A CA 1
ATOM 1409 C C . LEU A 1 171 ? 14.078 7.760 0.322 1.00 77.06 171 LEU A C 1
ATOM 1411 O O . LEU A 1 171 ? 14.755 8.016 -0.677 1.00 77.06 171 LEU A O 1
ATOM 1415 N N . SER A 1 172 ? 14.174 6.603 0.978 1.00 71.00 172 SER A N 1
ATOM 1416 C CA . SER A 1 172 ? 15.087 5.518 0.606 1.00 71.00 172 SER A CA 1
ATOM 1417 C C . SER A 1 172 ? 14.792 4.969 -0.790 1.00 71.00 172 SER A C 1
ATOM 1419 O O . SER A 1 172 ? 15.713 4.772 -1.581 1.00 71.00 172 SER A O 1
ATOM 1421 N N . TYR A 1 173 ? 13.514 4.794 -1.143 1.00 73.56 173 TYR A N 1
ATOM 1422 C CA . TYR A 1 173 ? 13.105 4.341 -2.472 1.00 73.56 173 TYR A CA 1
ATOM 1423 C C . TYR A 1 173 ? 13.523 5.322 -3.575 1.00 73.56 173 TYR A C 1
ATOM 1425 O O . TYR A 1 173 ? 14.031 4.890 -4.611 1.00 73.56 173 TYR A O 1
ATOM 1433 N N . LYS A 1 174 ? 13.365 6.639 -3.359 1.00 75.75 174 LYS A N 1
ATOM 1434 C CA . LYS A 1 174 ? 13.808 7.663 -4.325 1.00 75.75 174 LYS A CA 1
ATOM 1435 C C . LYS A 1 174 ? 15.313 7.579 -4.581 1.00 75.75 174 LYS A C 1
ATOM 1437 O O . LYS A 1 174 ? 15.720 7.482 -5.737 1.00 75.75 174 LYS A O 1
ATOM 1442 N N . ARG A 1 175 ? 16.119 7.524 -3.515 1.00 74.69 175 ARG A N 1
ATOM 1443 C CA . ARG A 1 175 ? 17.582 7.390 -3.628 1.00 74.69 175 ARG A CA 1
ATOM 1444 C C . ARG A 1 175 ? 17.984 6.099 -4.338 1.00 74.69 175 ARG A C 1
ATOM 1446 O O . ARG A 1 175 ? 18.833 6.112 -5.223 1.00 74.69 175 ARG A O 1
ATOM 1453 N N . LEU A 1 176 ? 17.345 4.981 -3.998 1.00 70.06 176 LEU A N 1
ATOM 1454 C CA . LEU A 1 176 ? 17.627 3.695 -4.631 1.00 70.06 176 LEU A CA 1
ATOM 1455 C C . LEU A 1 176 ? 17.296 3.720 -6.134 1.00 70.06 176 LEU A C 1
ATOM 1457 O O . LEU A 1 176 ? 18.060 3.209 -6.953 1.00 70.06 176 LEU A O 1
ATOM 1461 N N . PHE A 1 177 ? 16.181 4.349 -6.516 1.00 75.25 177 PHE A N 1
ATOM 1462 C CA . PHE A 1 177 ? 15.796 4.503 -7.918 1.00 75.25 177 PHE A CA 1
ATOM 1463 C C . PHE A 1 177 ? 16.806 5.344 -8.712 1.00 75.25 177 PHE A C 1
ATOM 1465 O O . PHE A 1 177 ? 17.133 4.991 -9.846 1.00 75.25 177 PHE A O 1
ATOM 1472 N N . GLU A 1 178 ? 17.343 6.414 -8.122 1.00 77.56 178 GLU A N 1
ATOM 1473 C CA . GLU A 1 178 ? 18.406 7.225 -8.729 1.00 77.56 178 GLU A CA 1
ATOM 1474 C C . GLU A 1 178 ? 19.680 6.410 -8.975 1.00 77.56 178 GLU A C 1
ATOM 1476 O O . GLU A 1 178 ? 20.231 6.458 -10.076 1.00 77.56 178 GLU A O 1
ATOM 1481 N N . VAL A 1 179 ? 20.092 5.583 -8.007 1.00 75.56 179 VAL A N 1
ATOM 1482 C CA . VAL A 1 179 ? 21.241 4.674 -8.156 1.00 75.56 179 VAL A CA 1
ATOM 1483 C C . VAL A 1 179 ? 21.022 3.691 -9.309 1.00 75.56 179 VAL A C 1
ATOM 1485 O O . VAL A 1 179 ? 21.902 3.516 -10.158 1.00 75.56 179 VAL A O 1
ATOM 1488 N N . PHE A 1 180 ? 19.836 3.083 -9.404 1.00 71.75 180 PHE A N 1
ATOM 1489 C 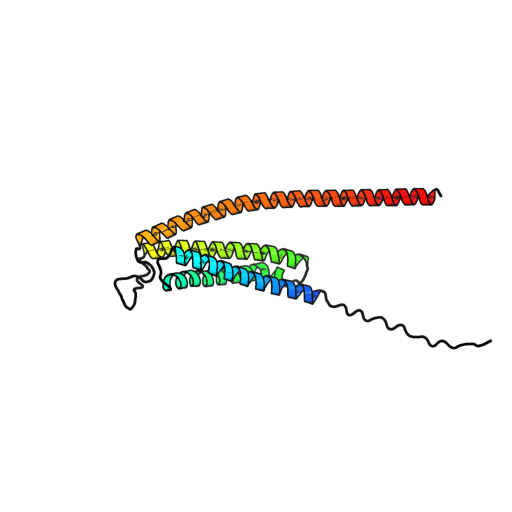CA . PHE A 1 180 ? 19.513 2.188 -10.518 1.00 71.75 180 PHE A CA 1
ATOM 1490 C C . PHE A 1 180 ? 19.489 2.914 -11.865 1.00 71.75 180 PHE A C 1
ATOM 1492 O O . PHE A 1 180 ? 19.975 2.366 -12.858 1.00 71.75 180 PHE A O 1
ATOM 1499 N N . ARG A 1 181 ? 18.957 4.141 -11.920 1.00 75.94 181 ARG A N 1
ATOM 1500 C CA . ARG A 1 181 ? 18.922 4.943 -13.151 1.00 75.94 181 ARG A CA 1
ATOM 1501 C C . ARG A 1 181 ? 20.332 5.285 -13.623 1.00 75.94 181 ARG A C 1
ATOM 1503 O O . ARG A 1 181 ? 20.651 5.056 -14.788 1.00 75.94 181 ARG A O 1
ATOM 1510 N N . TYR A 1 182 ? 21.189 5.718 -12.705 1.00 83.06 182 TYR A N 1
ATOM 1511 C CA . TYR A 1 182 ? 22.599 5.976 -12.975 1.00 83.06 182 TYR A CA 1
ATOM 1512 C C . TYR A 1 182 ? 23.325 4.724 -13.500 1.00 83.06 182 TYR A C 1
ATOM 1514 O O . TYR A 1 182 ? 24.042 4.776 -14.502 1.00 83.06 182 TYR A O 1
ATOM 1522 N N . GLY A 1 183 ? 23.084 3.561 -12.885 1.00 79.44 183 GLY A N 1
ATOM 1523 C CA . GLY A 1 183 ? 23.622 2.283 -13.358 1.00 79.44 183 GLY A CA 1
ATOM 1524 C C . GLY A 1 183 ? 23.149 1.919 -14.771 1.00 79.44 183 GLY A C 1
ATOM 1525 O O . GLY A 1 183 ? 23.949 1.491 -15.607 1.00 79.44 183 GLY A O 1
ATOM 1526 N N . GLN A 1 184 ? 21.865 2.131 -15.076 1.00 77.12 184 GLN A N 1
ATOM 1527 C CA . GLN A 1 184 ? 21.313 1.895 -16.414 1.00 77.12 184 GLN A CA 1
ATOM 1528 C C . GLN A 1 184 ? 21.927 2.813 -17.474 1.00 77.12 184 GLN A C 1
ATOM 1530 O O . GLN A 1 184 ? 22.222 2.348 -18.577 1.00 77.12 184 GLN A O 1
ATOM 1535 N N . GLU A 1 185 ? 22.129 4.091 -17.161 1.00 83.62 185 GLU A N 1
ATOM 1536 C CA . GLU A 1 185 ? 22.783 5.047 -18.058 1.00 83.62 185 GLU A CA 1
ATOM 1537 C C . GLU A 1 185 ? 24.230 4.633 -18.348 1.00 83.62 185 GLU A C 1
ATOM 1539 O O . GLU A 1 185 ? 24.604 4.511 -19.518 1.00 83.62 185 GLU A O 1
ATOM 1544 N N . LYS A 1 186 ? 25.008 4.273 -17.316 1.00 84.19 186 LYS A N 1
ATOM 1545 C CA . LYS A 1 186 ? 26.370 3.739 -17.498 1.00 84.19 186 LYS A CA 1
ATOM 1546 C C . LYS A 1 186 ? 26.400 2.471 -18.351 1.00 84.19 186 LYS A C 1
ATOM 1548 O O . LYS A 1 186 ? 27.259 2.337 -19.222 1.00 84.19 186 LYS A O 1
ATOM 1553 N N . LEU A 1 187 ? 25.468 1.539 -18.140 1.00 79.75 187 LEU A N 1
ATOM 1554 C CA . LEU A 1 187 ? 25.389 0.306 -18.931 1.00 79.75 187 LEU A CA 1
ATOM 1555 C C . LEU A 1 187 ? 25.024 0.574 -20.395 1.00 79.75 187 LEU A C 1
ATOM 1557 O O . LEU A 1 187 ? 25.581 -0.068 -21.287 1.00 79.75 187 LEU A O 1
ATOM 1561 N N . LYS A 1 188 ? 24.116 1.520 -20.665 1.00 83.00 188 LYS A N 1
ATOM 1562 C CA . LYS A 1 188 ? 23.798 1.948 -22.036 1.00 83.00 188 LYS A CA 1
ATOM 1563 C C . LYS A 1 188 ? 25.020 2.546 -22.722 1.00 83.00 188 LYS A C 1
ATOM 1565 O O . LYS A 1 188 ? 25.307 2.172 -23.857 1.00 83.00 188 LYS A O 1
ATOM 1570 N N . LEU A 1 189 ? 25.749 3.409 -22.020 1.00 87.38 189 LEU A N 1
ATOM 1571 C CA . LEU A 1 189 ? 26.942 4.063 -22.546 1.00 87.38 189 LEU A CA 1
ATOM 1572 C C . LEU A 1 189 ? 28.042 3.041 -22.872 1.00 87.38 189 LEU A C 1
ATOM 1574 O O . LEU A 1 189 ? 28.550 3.027 -23.990 1.00 87.38 189 LEU A O 1
ATOM 1578 N N . ARG A 1 190 ? 28.311 2.089 -21.967 1.00 81.88 190 ARG A N 1
ATOM 1579 C CA . ARG A 1 190 ? 29.256 0.986 -22.224 1.00 81.88 190 ARG A CA 1
ATOM 1580 C C . ARG A 1 190 ? 28.837 0.102 -23.397 1.00 81.88 190 ARG A C 1
ATOM 1582 O O . ARG A 1 190 ? 29.680 -0.288 -24.195 1.00 81.88 190 ARG A O 1
ATOM 1589 N N . ARG A 1 191 ? 27.542 -0.205 -23.545 1.00 83.94 191 ARG A N 1
ATOM 1590 C CA . ARG A 1 191 ? 27.038 -0.963 -24.706 1.00 83.94 191 ARG A CA 1
ATOM 1591 C C . ARG A 1 191 ? 27.220 -0.200 -26.017 1.00 83.94 191 ARG A C 1
ATOM 1593 O O . ARG A 1 191 ? 27.526 -0.825 -27.027 1.00 83.94 191 ARG A O 1
ATOM 1600 N N . ALA A 1 192 ? 27.022 1.117 -26.013 1.00 85.44 192 ALA A N 1
ATOM 1601 C CA . ALA A 1 192 ? 27.255 1.952 -27.188 1.00 85.44 192 ALA A CA 1
ATOM 1602 C C . ALA A 1 192 ? 28.746 1.981 -27.562 1.00 85.44 192 ALA A C 1
ATOM 1604 O O . ALA A 1 192 ? 29.077 1.766 -28.725 1.00 85.44 192 ALA A O 1
ATOM 1605 N N . GLN A 1 193 ? 29.633 2.131 -26.575 1.00 85.75 193 GLN A N 1
ATOM 1606 C CA . GLN A 1 193 ? 31.085 2.066 -26.772 1.00 85.75 193 GLN A CA 1
ATOM 1607 C C . GLN A 1 193 ? 31.528 0.701 -27.319 1.00 85.75 193 GLN A C 1
ATOM 1609 O O . GLN A 1 193 ? 32.226 0.648 -28.321 1.00 85.75 193 GLN A O 1
ATOM 1614 N N . LEU A 1 194 ? 31.058 -0.410 -26.739 1.00 85.44 194 LEU A N 1
ATOM 1615 C CA . LEU A 1 194 ? 31.335 -1.768 -27.238 1.00 85.44 194 LEU A CA 1
ATOM 1616 C C . LEU A 1 194 ? 30.885 -1.971 -28.690 1.00 85.44 194 LEU A C 1
ATOM 1618 O O . LEU A 1 194 ? 31.590 -2.608 -29.466 1.00 85.44 194 LEU A O 1
ATOM 1622 N N . LYS A 1 195 ? 29.729 -1.415 -29.075 1.00 87.50 195 LYS A N 1
ATOM 1623 C CA . LYS A 1 195 ? 29.281 -1.438 -30.474 1.00 87.50 195 LYS A CA 1
ATOM 1624 C C . LYS A 1 195 ? 30.209 -0.634 -31.381 1.00 87.50 195 LYS A C 1
ATOM 1626 O O . LYS A 1 195 ? 30.535 -1.120 -32.454 1.00 87.50 195 LYS A O 1
ATOM 1631 N N . GLN A 1 196 ? 30.648 0.550 -30.956 1.00 83.94 196 GLN A N 1
ATOM 1632 C CA . GLN A 1 196 ? 31.594 1.364 -31.725 1.00 83.94 196 GLN A CA 1
ATOM 1633 C C . GLN A 1 196 ? 32.952 0.669 -31.888 1.00 83.94 196 GLN A C 1
ATOM 1635 O O . GLN A 1 196 ? 33.472 0.638 -32.996 1.00 83.94 196 GLN A O 1
ATOM 1640 N N . PHE A 1 197 ? 33.493 0.059 -30.828 1.00 85.44 197 PHE A N 1
ATOM 1641 C CA . PHE A 1 197 ? 34.731 -0.726 -30.912 1.00 85.44 197 PHE A CA 1
ATOM 1642 C C . PHE A 1 197 ? 34.595 -1.914 -31.860 1.00 85.44 197 PHE A C 1
ATOM 1644 O O . PHE A 1 197 ? 35.483 -2.152 -32.670 1.00 85.44 197 PHE A O 1
ATOM 1651 N N . ARG A 1 198 ? 33.468 -2.630 -31.801 1.00 85.31 198 ARG A N 1
ATOM 1652 C CA . ARG A 1 198 ? 33.203 -3.743 -32.712 1.00 85.31 198 ARG A CA 1
ATOM 1653 C C . ARG A 1 198 ? 33.129 -3.293 -34.173 1.00 85.31 198 ARG A C 1
ATOM 1655 O O . ARG A 1 198 ? 33.720 -3.947 -35.018 1.00 85.31 198 ARG A O 1
ATOM 1662 N N . ILE A 1 199 ? 32.433 -2.191 -34.459 1.00 84.81 199 ILE A N 1
ATOM 1663 C CA . ILE A 1 199 ? 32.325 -1.652 -35.825 1.00 84.81 199 ILE A CA 1
ATOM 1664 C C . ILE A 1 199 ? 33.707 -1.248 -36.354 1.00 84.81 199 ILE A C 1
ATOM 1666 O O . ILE A 1 199 ? 34.061 -1.641 -37.457 1.00 84.81 199 ILE A O 1
ATOM 1670 N N . ARG A 1 200 ? 34.518 -0.552 -35.545 1.00 82.31 200 ARG A N 1
ATOM 1671 C CA . ARG A 1 200 ? 35.886 -0.165 -35.929 1.00 82.31 200 ARG A CA 1
ATOM 1672 C C . ARG A 1 200 ? 36.790 -1.371 -36.184 1.00 82.31 200 ARG A C 1
ATOM 1674 O O . ARG A 1 200 ? 37.494 -1.396 -37.182 1.00 82.31 200 ARG A O 1
ATOM 1681 N N . ALA A 1 201 ? 36.725 -2.395 -35.332 1.00 80.06 201 ALA A N 1
ATOM 1682 C CA . ALA A 1 201 ? 37.480 -3.630 -35.541 1.00 80.06 201 ALA A CA 1
ATOM 1683 C C . ALA A 1 201 ? 37.038 -4.370 -36.821 1.00 80.06 201 ALA A C 1
ATOM 1685 O O . ALA A 1 201 ? 37.869 -4.897 -37.553 1.00 80.06 201 ALA A O 1
ATOM 1686 N N . GLU A 1 202 ? 35.735 -4.391 -37.126 1.00 82.25 202 GLU A N 1
ATOM 1687 C CA . GLU A 1 202 ? 35.209 -4.963 -38.374 1.00 82.25 202 GLU A CA 1
ATOM 1688 C C . GLU A 1 202 ? 35.650 -4.156 -39.618 1.00 82.25 202 GLU A C 1
ATOM 1690 O O . GLU A 1 202 ? 35.878 -4.745 -40.675 1.00 82.25 202 GLU A O 1
ATOM 1695 N N . GLU A 1 203 ? 35.805 -2.832 -39.511 1.00 79.19 203 GLU A N 1
ATOM 1696 C CA . GLU A 1 203 ? 36.348 -1.966 -40.571 1.00 79.19 203 GLU A CA 1
ATOM 1697 C C . GLU A 1 203 ? 37.854 -2.181 -40.790 1.00 79.19 203 GLU A C 1
ATOM 1699 O O . GLU A 1 203 ? 38.287 -2.323 -41.933 1.00 79.19 203 GLU A O 1
ATOM 1704 N N . GLU A 1 204 ? 38.645 -2.283 -39.719 1.00 74.44 204 GLU A N 1
ATOM 1705 C CA . GLU A 1 204 ? 40.086 -2.566 -39.789 1.00 74.44 204 GLU A CA 1
ATOM 1706 C C . GLU A 1 204 ? 40.374 -3.932 -40.428 1.00 74.44 204 GLU A C 1
ATOM 1708 O O . GLU A 1 204 ? 41.232 -4.034 -41.305 1.00 74.44 204 GLU A O 1
ATOM 1713 N N . ILE A 1 205 ? 39.609 -4.971 -40.069 1.00 73.56 205 ILE A N 1
ATOM 1714 C CA . ILE A 1 205 ? 39.732 -6.302 -40.686 1.00 73.56 205 ILE A CA 1
ATOM 1715 C C . ILE A 1 205 ? 39.400 -6.237 -42.181 1.00 73.56 205 ILE A C 1
ATOM 1717 O O . ILE A 1 205 ? 40.114 -6.820 -42.996 1.00 73.56 205 ILE A O 1
ATOM 1721 N N . LYS A 1 206 ? 38.347 -5.508 -42.576 1.00 70.06 206 LYS A N 1
ATOM 1722 C CA . LYS A 1 206 ? 38.000 -5.337 -43.996 1.00 70.06 206 LYS A CA 1
ATOM 1723 C C . LYS A 1 206 ? 39.092 -4.612 -44.777 1.00 70.06 206 LYS A C 1
ATOM 1725 O O . LYS A 1 206 ? 39.379 -5.017 -45.897 1.00 70.06 206 LYS A O 1
ATOM 1730 N N . LEU A 1 207 ? 39.707 -3.584 -44.195 1.00 70.75 207 LEU A N 1
ATOM 1731 C CA . LEU A 1 207 ? 40.822 -2.861 -44.812 1.00 70.75 207 LEU A CA 1
ATOM 1732 C C . LEU A 1 207 ? 42.055 -3.757 -44.984 1.00 70.75 207 LEU A C 1
ATOM 1734 O O . LEU A 1 207 ? 42.650 -3.757 -46.054 1.00 70.75 207 LEU A O 1
ATOM 1738 N N . GLN A 1 208 ? 42.396 -4.568 -43.979 1.00 69.62 208 GLN A N 1
ATOM 1739 C CA . GLN A 1 208 ? 43.499 -5.531 -44.078 1.00 69.62 208 GLN A CA 1
ATOM 1740 C C . GLN A 1 208 ? 43.225 -6.630 -45.110 1.00 69.62 208 GLN A C 1
ATOM 1742 O O . GLN A 1 208 ? 44.127 -7.017 -45.840 1.00 69.62 208 GLN A O 1
ATOM 1747 N N . THR A 1 209 ? 41.979 -7.097 -45.209 1.00 64.94 209 THR A N 1
ATOM 1748 C CA . THR A 1 209 ? 41.583 -8.126 -46.186 1.00 64.94 209 THR A CA 1
ATOM 1749 C C . THR A 1 209 ? 41.513 -7.575 -47.615 1.00 64.94 209 THR A C 1
ATOM 1751 O O . THR A 1 209 ? 41.659 -8.333 -48.559 1.00 64.94 209 THR A O 1
ATOM 1754 N N . ALA A 1 210 ? 41.271 -6.271 -47.790 1.00 60.84 210 ALA A N 1
ATOM 1755 C CA . ALA A 1 210 ? 41.265 -5.610 -49.098 1.00 60.84 210 ALA A CA 1
ATOM 1756 C C . ALA A 1 210 ? 42.664 -5.158 -49.560 1.00 60.84 210 ALA A C 1
ATOM 1758 O O . ALA A 1 210 ? 42.851 -4.871 -50.740 1.00 60.84 210 ALA A O 1
ATOM 1759 N N . ALA A 1 211 ? 43.617 -5.046 -48.630 1.00 56.09 211 ALA A N 1
ATOM 1760 C CA . ALA A 1 211 ? 45.017 -4.721 -48.899 1.00 56.09 211 ALA A CA 1
ATOM 1761 C C . ALA A 1 211 ? 45.911 -5.966 -49.088 1.00 56.09 211 ALA A C 1
ATOM 1763 O O . ALA A 1 211 ? 47.073 -5.811 -49.461 1.00 56.09 211 ALA A O 1
ATOM 1764 N N . ALA A 1 212 ? 45.383 -7.162 -48.807 1.00 52.88 212 ALA A N 1
ATOM 1765 C CA . ALA A 1 212 ? 46.002 -8.464 -49.063 1.00 52.88 212 ALA A CA 1
ATOM 1766 C C . ALA A 1 212 ? 45.490 -9.057 -50.382 1.00 52.88 212 ALA A C 1
ATOM 1768 O O . ALA A 1 212 ? 46.297 -9.725 -51.064 1.00 52.88 212 ALA A O 1
#

Organism: NCBI:txid1116213

Radius of gyration: 30.56 Å; chains: 1; bounding box: 67×57×99 Å